Protein AF-0000000085041565 (afdb_homodimer)

Organi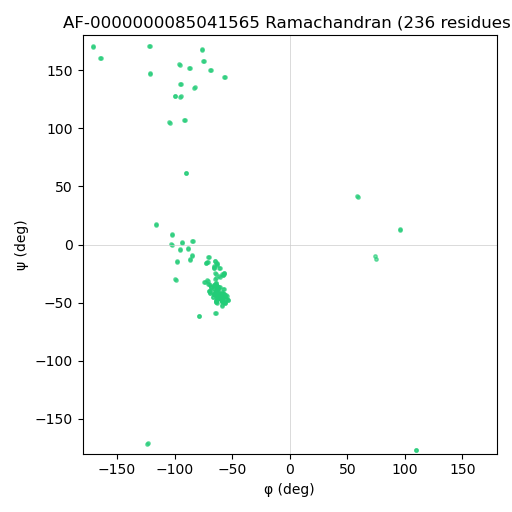sm: Cyclobacterium marinum (strain ATCC 25205 / DSM 745 / LMG 13164 / NCIMB 1802) (NCBI:txid880070)

InterPro domains:
  IPR025356 Protein of unknown function DUF4260 [PF14079] (7-118)

Secondary structure (DSSP, 8-state):
--HHHHHHHHHHHHHHHHHHHHHHHTSSS-TTHHHHHTTGGGGGGGGGGT-HHHHHHHHHHHT-HHHHHHHHHHHHHHT-HHHHHHHHHHHHHHHHHHHTT--PBPSS-TTEETTEES--/--HHHHHHHHHHHHHHHHHHHHHHHTSSS-TTHHHHHTTGGGGGGGGGGT-HHHHHHHHHHHT-HHHHHHHHHHHHHHT-HHHHHHHHHHHHHHHHHHHTT--PBPSS-TTEETTEETT-

Foldseek 3Di:
DDPVVLVVVLVVLVVQLVVLLVLVVVAPDDSVVQVVCLCVLVVQCVLCVVPLQSSLVSSCCLLPLVNLVVQLVVCVVVVPRVSVNSSSSSRNSNSVCVSVQHARDDSHDRQQHPSGGPPD/DDPVVLVVVLVVLVVQLVVLLVLVVVAPDDSVVLVVCLCVLVVQCVLCVVPLQSSLVSSCCLLPLVNLVVQLVVCVVVVPRVSVNSSSSSRNSNSVCVSVQHARDDSHDRQQHPSGGPPD

Solvent-accessible surface area (backbone atoms only — not comparable to full-atom values): 12027 Å² total; per-residue (Å²): 132,54,71,67,57,51,51,53,54,35,42,28,25,47,27,49,27,50,47,25,52,55,57,50,70,73,43,100,62,66,77,65,53,54,76,67,46,40,60,55,53,61,61,32,49,59,32,42,76,80,35,36,50,54,10,20,50,44,32,33,54,46,47,30,44,26,57,13,43,52,39,24,49,51,13,60,76,69,67,34,67,70,42,28,47,51,10,35,36,29,35,20,33,32,22,49,35,45,53,75,58,45,55,52,44,39,56,80,34,87,44,38,25,82,71,43,63,56,97,114,134,54,72,67,57,50,50,54,55,35,42,28,25,47,27,47,26,50,47,26,52,55,58,50,70,75,43,99,61,66,76,64,54,52,76,68,46,41,61,54,54,62,61,32,50,60,32,43,76,79,35,38,49,54,10,20,50,42,31,32,54,46,47,30,44,26,57,13,44,52,37,24,50,52,12,60,76,68,68,35,68,68,42,28,47,52,10,35,36,29,35,20,34,31,22,50,35,44,52,74,60,46,54,52,44,39,56,79,33,88,44,38,25,82,70,43,63,57,96,111

Sequence (240 aa):
MTKNMSALLKSEELGQFLLAIYLFTNLDYAWWVFPACILLPDLSMIGYLINPKYGAFLYNFFHHKLTAILIFMLGSITSMPVIILVGVILFGHSSMDRIFGYGLKFNDSFNHTHLGKIGKMTKNMSALLKSEELGQFLLAIYLFTNLDYAWWVFPACILLPDLSMIGYLINPKYGAFLYNFFHHKLTAILIFMLGSITSMPVIILVGVILFGHSSMDRIFGYGLKFNDSFNHTHLGKIGK

pLDDT: mean 97.54, std 4.39, range [59.28, 98.94]

Structure (mmCIF, N/CA/C/O backbone):
data_AF-0000000085041565-model_v1
#
loop_
_entity.id
_entity.type
_entity.pdbx_description
1 polymer 'DUF4260 domain-containing protein'
#
loop_
_atom_site.group_PDB
_atom_site.id
_atom_site.type_symbol
_atom_site.label_atom_id
_atom_site.label_alt_id
_atom_site.label_comp_id
_atom_site.label_asym_id
_atom_site.label_entity_id
_atom_site.label_seq_id
_atom_site.pdbx_PDB_ins_code
_atom_site.Cartn_x
_atom_site.Cartn_y
_atom_site.Cartn_z
_atom_site.occupancy
_atom_site.B_iso_or_equiv
_atom_site.auth_seq_id
_atom_site.auth_comp_id
_atom_site.auth_asym_id
_atom_site.auth_atom_id
_atom_site.pdbx_PDB_model_num
ATOM 1 N N . MET A 1 1 ? -3.043 13.875 13.711 1 84.31 1 MET A N 1
ATOM 2 C CA . MET A 1 1 ? -3.445 12.477 13.57 1 84.31 1 MET A CA 1
ATOM 3 C C . MET A 1 1 ? -3.629 11.82 14.938 1 84.31 1 MET A C 1
ATOM 5 O O . MET A 1 1 ? -2.82 12.031 15.844 1 84.31 1 MET A O 1
ATOM 9 N N . THR A 1 2 ? -4.723 11.141 15.117 1 91.88 2 THR A N 1
ATOM 10 C CA . THR A 1 2 ? -4.953 10.453 16.391 1 91.88 2 THR A CA 1
ATOM 11 C C . THR A 1 2 ? -4.102 9.195 16.484 1 91.88 2 THR A C 1
ATOM 13 O O . THR A 1 2 ? -3.635 8.672 15.461 1 91.88 2 THR A O 1
ATOM 16 N N . LYS A 1 3 ? -3.863 8.734 17.688 1 95 3 LYS A N 1
ATOM 17 C CA . LYS A 1 3 ? -3.121 7.5 17.922 1 95 3 LYS A CA 1
ATOM 18 C C . LYS A 1 3 ? -3.781 6.324 17.203 1 95 3 LYS A C 1
ATOM 20 O O . LYS A 1 3 ? -3.098 5.477 16.625 1 95 3 LYS A O 1
ATOM 25 N N . ASN A 1 4 ? -5.086 6.242 17.297 1 96 4 ASN A N 1
ATOM 26 C CA . ASN A 1 4 ? -5.84 5.16 16.672 1 96 4 ASN A CA 1
ATOM 27 C C . ASN A 1 4 ? -5.672 5.156 15.156 1 96 4 ASN A C 1
ATOM 29 O O . ASN A 1 4 ? -5.477 4.102 14.555 1 96 4 ASN A O 1
ATOM 33 N N . MET A 1 5 ? -5.793 6.301 14.594 1 97.88 5 MET A N 1
ATOM 34 C CA . MET A 1 5 ? -5.645 6.395 13.148 1 97.88 5 MET A CA 1
ATOM 35 C C . MET A 1 5 ? -4.223 6.035 12.719 1 97.88 5 MET A C 1
ATOM 37 O O . MET A 1 5 ? -4.027 5.336 11.727 1 97.88 5 MET A O 1
ATOM 41 N N . SER A 1 6 ? -3.254 6.5 13.477 1 97.25 6 SER A N 1
ATOM 42 C CA . SER A 1 6 ? -1.871 6.129 13.203 1 97.25 6 SER A CA 1
ATOM 43 C C . SER A 1 6 ? -1.688 4.613 13.25 1 97.25 6 SER A C 1
ATOM 45 O O . SER A 1 6 ? -1.007 4.039 12.398 1 97.25 6 SER A O 1
ATOM 47 N N . ALA A 1 7 ? -2.248 4.008 14.234 1 97.94 7 ALA A N 1
ATOM 48 C CA . ALA A 1 7 ? -2.17 2.555 14.367 1 97.94 7 ALA A CA 1
ATOM 49 C C . ALA A 1 7 ? -2.824 1.86 13.172 1 97.94 7 ALA A C 1
ATOM 51 O O . ALA A 1 7 ? -2.307 0.864 12.664 1 97.94 7 ALA A O 1
ATOM 52 N N . LEU A 1 8 ? -3.975 2.334 12.711 1 98.44 8 LEU A N 1
ATOM 53 C CA . LEU A 1 8 ? -4.66 1.775 11.555 1 98.44 8 LEU A CA 1
ATOM 54 C C . LEU A 1 8 ? -3.781 1.863 10.305 1 98.44 8 LEU A C 1
ATOM 56 O O . LEU A 1 8 ? -3.645 0.885 9.57 1 98.44 8 LEU A O 1
ATOM 60 N N . LEU A 1 9 ? -3.184 2.996 10.148 1 98.56 9 LEU A N 1
ATOM 61 C CA . LEU A 1 9 ? -2.361 3.199 8.969 1 98.56 9 LEU A CA 1
ATOM 62 C C . LEU A 1 9 ? -1.093 2.355 9.031 1 98.56 9 LEU A C 1
ATOM 64 O O . LEU A 1 9 ? -0.672 1.777 8.023 1 98.56 9 LEU A O 1
ATOM 68 N N . LYS A 1 10 ? -0.485 2.25 10.203 1 98.62 10 LYS A N 1
ATOM 69 C CA . LYS A 1 10 ? 0.684 1.392 10.375 1 98.62 10 LYS A CA 1
ATOM 70 C C . LYS A 1 10 ? 0.327 -0.073 10.141 1 98.62 10 LYS A C 1
ATOM 72 O O . LYS A 1 10 ? 1.136 -0.837 9.609 1 98.62 10 LYS A O 1
ATOM 77 N N . SER A 1 11 ? -0.847 -0.424 10.516 1 98.81 11 SER A N 1
ATOM 78 C CA . SER A 1 11 ? -1.252 -1.809 10.305 1 98.81 11 SER A CA 1
ATOM 79 C C . SER A 1 11 ? -1.489 -2.092 8.82 1 98.81 11 SER A C 1
ATOM 81 O O . SER A 1 11 ? -1.312 -3.223 8.359 1 98.81 11 SER A O 1
ATOM 83 N N . GLU A 1 12 ? -1.922 -1.116 8.031 1 98.94 12 GLU A N 1
ATOM 84 C CA . GLU A 1 12 ? -1.948 -1.306 6.582 1 98.94 12 GLU A CA 1
ATOM 85 C C . GLU A 1 12 ? -0.558 -1.624 6.043 1 98.94 12 GLU A C 1
ATOM 87 O O . GLU A 1 12 ? -0.405 -2.494 5.184 1 98.94 12 GLU A O 1
ATOM 92 N N . GL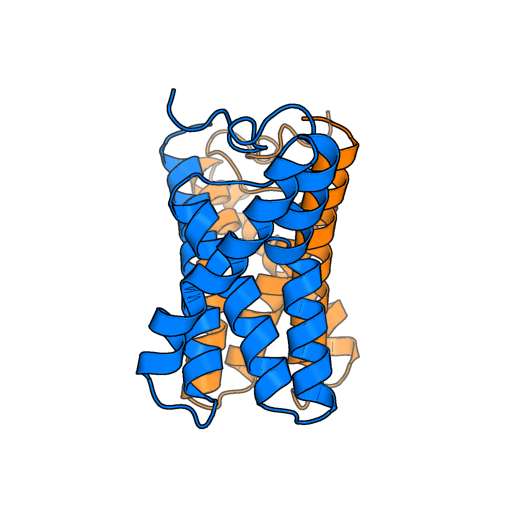U A 1 13 ? 0.45 -0.885 6.543 1 98.94 13 GLU A N 1
ATOM 93 C CA . GLU A 1 13 ? 1.829 -1.152 6.148 1 98.94 13 GLU A CA 1
ATOM 94 C C . GLU A 1 13 ? 2.273 -2.543 6.598 1 98.94 13 GLU A C 1
ATOM 96 O O . GLU A 1 13 ? 3.014 -3.223 5.883 1 98.94 13 GLU A O 1
ATOM 101 N N . LEU A 1 14 ? 1.864 -2.926 7.754 1 98.94 14 LEU A N 1
ATOM 102 C CA . LEU A 1 14 ? 2.143 -4.281 8.219 1 98.94 14 LEU A CA 1
ATOM 103 C C . LEU A 1 14 ? 1.56 -5.312 7.254 1 98.94 14 LEU A C 1
ATOM 105 O O . LEU A 1 14 ? 2.217 -6.301 6.926 1 98.94 14 LEU A O 1
ATOM 109 N N . GLY A 1 15 ? 0.311 -5.129 6.84 1 98.94 15 GLY A N 1
ATOM 110 C CA . GLY A 1 15 ? -0.281 -6.004 5.84 1 98.94 15 GLY A CA 1
ATOM 111 C C . GLY A 1 15 ? 0.535 -6.094 4.566 1 98.94 15 GLY A C 1
ATOM 112 O O . GLY A 1 15 ? 0.746 -7.188 4.031 1 98.94 15 GLY A O 1
ATOM 113 N N . GLN A 1 16 ? 0.975 -4.969 4.145 1 98.94 16 GLN A N 1
ATOM 114 C CA . GLN A 1 16 ? 1.761 -4.93 2.916 1 98.94 16 GLN A CA 1
ATOM 115 C C . GLN A 1 16 ? 3.115 -5.609 3.105 1 98.94 16 GLN A C 1
ATOM 117 O O . GLN A 1 16 ? 3.619 -6.266 2.193 1 98.94 16 GLN A O 1
ATOM 122 N N . PHE A 1 17 ? 3.701 -5.465 4.262 1 98.94 17 PHE A N 1
ATOM 123 C CA . PHE A 1 17 ? 4.926 -6.184 4.586 1 98.94 17 PHE A CA 1
ATOM 124 C C . PHE A 1 17 ? 4.68 -7.688 4.613 1 98.94 17 PHE A C 1
ATOM 126 O O . PHE A 1 17 ? 5.473 -8.461 4.07 1 98.94 17 PHE A O 1
ATOM 133 N N . LEU A 1 18 ? 3.6 -8.109 5.203 1 98.94 18 LEU A N 1
ATOM 134 C CA . LEU A 1 18 ? 3.232 -9.523 5.242 1 98.94 18 LEU A CA 1
ATOM 135 C C . LEU A 1 18 ? 3 -10.062 3.834 1 98.94 18 LEU A C 1
ATOM 137 O O . LEU A 1 18 ? 3.355 -11.203 3.535 1 98.94 18 LEU A O 1
ATOM 141 N N . LEU A 1 19 ? 2.396 -9.273 3.033 1 98.94 19 LEU A N 1
ATOM 142 C CA . LEU A 1 19 ? 2.207 -9.672 1.643 1 98.94 19 LEU A CA 1
ATOM 143 C C . LEU A 1 19 ? 3.549 -9.945 0.968 1 98.94 19 LEU A C 1
ATOM 145 O O . LEU A 1 19 ? 3.699 -10.93 0.245 1 98.94 19 LEU A O 1
ATOM 149 N N . ALA A 1 20 ? 4.504 -9.039 1.201 1 98.94 20 ALA A N 1
ATOM 150 C CA . ALA A 1 20 ? 5.836 -9.234 0.633 1 98.94 20 ALA A CA 1
ATOM 151 C C . ALA A 1 20 ? 6.445 -10.547 1.102 1 98.94 20 ALA A C 1
ATOM 153 O O . ALA A 1 20 ? 7.027 -11.289 0.304 1 98.94 20 ALA A O 1
ATOM 154 N N . ILE A 1 21 ? 6.309 -10.859 2.326 1 98.88 21 ILE A N 1
ATOM 155 C CA . ILE A 1 21 ? 6.812 -12.117 2.873 1 98.88 21 ILE A CA 1
ATOM 156 C C . ILE A 1 21 ? 6.102 -13.289 2.211 1 98.88 21 ILE A C 1
ATOM 158 O O . ILE A 1 21 ? 6.742 -14.25 1.784 1 98.88 21 ILE A O 1
ATOM 162 N N . TYR A 1 22 ? 4.816 -13.242 2.09 1 98.81 22 TYR A N 1
ATOM 163 C CA . TYR A 1 22 ? 4.02 -14.305 1.47 1 98.81 22 TYR A CA 1
ATOM 164 C C . TYR A 1 22 ? 4.453 -14.531 0.027 1 98.81 22 TYR A C 1
ATOM 166 O O . TYR A 1 22 ? 4.645 -15.672 -0.395 1 98.81 22 TYR A O 1
ATOM 174 N N . LEU A 1 23 ? 4.605 -13.445 -0.71 1 98.62 23 LEU A N 1
ATOM 175 C CA . LEU A 1 23 ? 5.039 -13.562 -2.1 1 98.62 23 LEU A CA 1
ATOM 176 C C . LEU A 1 23 ? 6.426 -14.188 -2.186 1 98.62 23 LEU A C 1
ATOM 178 O O . LEU A 1 23 ? 6.691 -15 -3.076 1 98.62 23 LEU A O 1
ATOM 182 N N . PHE A 1 24 ? 7.254 -13.82 -1.248 1 98.75 24 PHE A N 1
ATOM 183 C CA . PHE A 1 24 ? 8.594 -14.398 -1.197 1 98.75 24 PHE A CA 1
ATOM 184 C C . PHE A 1 24 ? 8.523 -15.906 -0.992 1 98.75 24 PHE A C 1
ATOM 186 O O . PHE A 1 24 ? 9.297 -16.656 -1.596 1 98.75 24 PHE A O 1
ATOM 193 N N . THR A 1 25 ? 7.641 -16.344 -0.115 1 97.75 25 THR A N 1
ATOM 194 C CA . THR A 1 25 ? 7.551 -17.766 0.195 1 97.75 25 THR A CA 1
ATOM 195 C C . THR A 1 25 ? 7.141 -18.562 -1.039 1 97.75 25 THR A C 1
ATOM 197 O O . THR A 1 25 ? 7.281 -19.781 -1.07 1 97.75 25 THR A O 1
ATOM 200 N N . ASN A 1 26 ? 6.617 -17.891 -2.008 1 95.81 26 ASN A N 1
ATOM 201 C CA . ASN A 1 26 ? 6.215 -18.562 -3.24 1 95.81 26 ASN A CA 1
ATOM 202 C C . ASN A 1 26 ? 7.363 -18.625 -4.238 1 95.81 26 ASN A C 1
ATOM 204 O O . ASN A 1 26 ? 7.211 -19.188 -5.332 1 95.81 26 ASN A O 1
ATOM 208 N N . L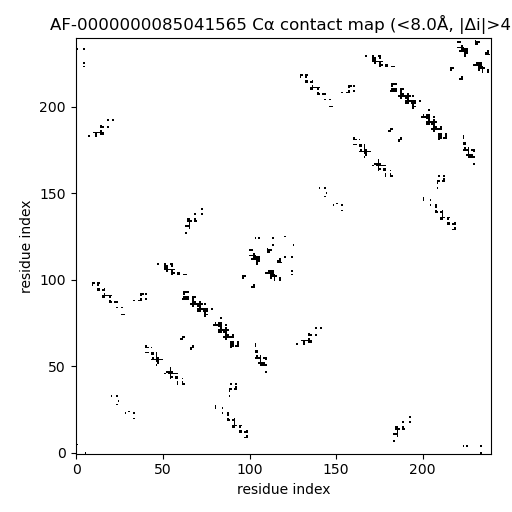EU A 1 27 ? 8.484 -18.047 -3.912 1 97.31 27 LEU A N 1
ATOM 209 C CA . LEU A 1 27 ? 9.688 -18.125 -4.727 1 97.31 27 LEU A CA 1
ATOM 210 C C . LEU A 1 27 ? 10.602 -19.234 -4.227 1 97.31 27 LEU A C 1
ATOM 212 O O . LEU A 1 27 ? 10.5 -19.672 -3.076 1 97.31 27 LEU A O 1
ATOM 216 N N . ASP A 1 28 ? 11.438 -19.75 -5.133 1 97.88 28 ASP A N 1
ATOM 217 C CA . ASP A 1 28 ? 12.352 -20.844 -4.793 1 97.88 28 ASP A CA 1
ATOM 218 C C . ASP A 1 28 ? 13.688 -20.297 -4.297 1 97.88 28 ASP A C 1
ATOM 220 O O . ASP A 1 28 ? 14.719 -20.469 -4.957 1 97.88 28 ASP A O 1
ATOM 224 N N . TYR A 1 29 ? 13.656 -19.562 -3.205 1 98.25 29 TYR A N 1
ATOM 225 C CA . TYR A 1 29 ? 14.852 -19.078 -2.52 1 98.25 29 TYR A CA 1
ATOM 226 C C . TYR A 1 29 ? 14.898 -19.578 -1.083 1 98.25 29 TYR A C 1
ATOM 228 O O . TYR A 1 29 ? 13.859 -19.875 -0.486 1 98.25 29 TYR A O 1
ATOM 236 N N . ALA A 1 30 ? 16.109 -19.781 -0.665 1 98.44 30 ALA A N 1
ATOM 237 C CA . ALA A 1 30 ? 16.281 -20.047 0.766 1 98.44 30 ALA A CA 1
ATOM 238 C C . ALA A 1 30 ? 15.695 -18.891 1.592 1 98.44 30 ALA A C 1
ATOM 240 O O . ALA A 1 30 ? 15.773 -17.734 1.195 1 98.44 30 ALA A O 1
ATOM 241 N N . TRP A 1 31 ? 15.102 -19.203 2.732 1 97.44 31 TRP A N 1
ATOM 242 C CA . TRP A 1 31 ? 14.352 -18.25 3.545 1 97.44 31 TRP A CA 1
ATOM 243 C C . TRP A 1 31 ? 15.25 -17.109 3.998 1 97.44 31 TRP A C 1
ATOM 245 O O . TRP A 1 31 ? 14.781 -15.977 4.188 1 97.44 31 TRP A O 1
ATOM 255 N N . TRP A 1 32 ? 16.531 -17.312 4.152 1 97.94 32 TRP A N 1
ATOM 256 C CA . TRP A 1 32 ? 17.453 -16.297 4.664 1 97.94 32 TRP A CA 1
ATOM 257 C C . TRP A 1 32 ? 17.688 -15.203 3.619 1 97.94 32 TRP A C 1
ATOM 259 O O . TRP A 1 32 ? 18.219 -14.141 3.936 1 97.94 32 TRP A O 1
ATOM 269 N N . VAL A 1 33 ? 17.359 -15.438 2.391 1 98.62 33 VAL A N 1
ATOM 270 C CA . VAL A 1 33 ? 17.531 -14.469 1.314 1 98.62 33 VAL A CA 1
ATOM 271 C C . VAL A 1 33 ? 16.688 -13.227 1.599 1 98.62 33 VAL A C 1
ATOM 273 O O . VAL A 1 33 ? 17.141 -12.094 1.368 1 98.62 33 VAL A O 1
ATOM 276 N N . PHE A 1 34 ? 15.531 -13.406 2.16 1 98.69 34 PHE A N 1
ATOM 277 C CA . PHE A 1 34 ? 14.648 -12.281 2.43 1 98.69 34 PHE A CA 1
ATOM 278 C C . PHE A 1 34 ? 15.273 -11.336 3.453 1 98.69 34 PHE A C 1
ATOM 280 O O . PHE A 1 34 ? 15.5 -10.164 3.164 1 98.69 34 PHE A O 1
ATOM 287 N N . PRO A 1 35 ? 15.609 -11.797 4.715 1 98.25 35 PRO A N 1
ATOM 288 C CA . PRO A 1 35 ? 16.203 -10.867 5.68 1 98.25 35 PRO A CA 1
ATOM 289 C C . PRO A 1 35 ? 17.578 -10.352 5.234 1 98.25 35 PRO A C 1
ATOM 291 O O . PRO A 1 35 ? 17.969 -9.25 5.613 1 98.25 35 PRO A O 1
ATOM 294 N N . ALA A 1 36 ? 18.266 -11.086 4.398 1 98.25 36 ALA A N 1
ATOM 295 C CA . ALA A 1 36 ? 19.562 -10.625 3.893 1 98.25 36 ALA A CA 1
ATOM 296 C C . ALA A 1 36 ? 19.391 -9.461 2.92 1 98.25 36 ALA A C 1
ATOM 298 O O . ALA A 1 36 ? 20.203 -8.539 2.895 1 98.25 36 ALA A O 1
ATOM 299 N N . CYS A 1 37 ? 18.312 -9.477 2.168 1 98.75 37 CYS A N 1
ATOM 300 C CA . CYS A 1 37 ? 18.141 -8.523 1.079 1 98.75 37 CYS A CA 1
ATOM 301 C C . CYS A 1 37 ? 17.281 -7.348 1.512 1 98.75 37 CYS A C 1
ATOM 303 O O . CYS A 1 37 ? 17.281 -6.297 0.872 1 98.75 37 CYS A O 1
ATOM 305 N N . ILE A 1 38 ? 16.562 -7.52 2.664 1 98.88 38 ILE A N 1
ATOM 306 C CA . ILE A 1 38 ? 15.492 -6.59 3.012 1 98.88 38 ILE A CA 1
ATOM 307 C C . ILE A 1 38 ? 16.078 -5.207 3.293 1 98.88 38 ILE A C 1
ATOM 309 O O . ILE A 1 38 ? 15.391 -4.195 3.154 1 98.88 38 ILE A O 1
ATOM 313 N N . LEU A 1 39 ? 17.406 -5.109 3.605 1 98.44 39 LEU A N 1
ATOM 314 C CA . LEU A 1 39 ? 17.984 -3.818 3.947 1 98.44 39 LEU A CA 1
ATOM 315 C C . LEU A 1 39 ? 18.781 -3.252 2.773 1 98.44 39 LEU A C 1
ATOM 317 O O . LEU A 1 39 ? 19.25 -2.115 2.828 1 98.44 39 LEU A O 1
ATOM 321 N N . LEU A 1 40 ? 18.828 -3.986 1.633 1 98.69 40 LEU A N 1
ATOM 322 C CA . LEU A 1 40 ? 19.641 -3.594 0.484 1 98.69 40 LEU A CA 1
ATOM 323 C C . LEU A 1 40 ? 19.15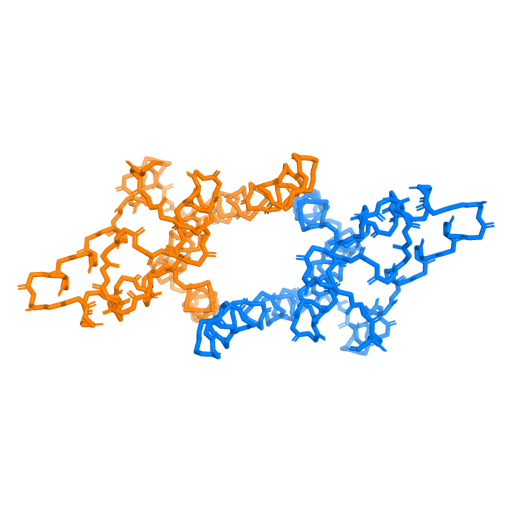6 -2.27 -0.096 1 98.69 40 LEU A C 1
ATOM 325 O O . LEU A 1 40 ? 19.953 -1.446 -0.537 1 98.69 40 LEU A O 1
ATOM 329 N N . PRO A 1 41 ? 17.875 -1.953 -0.119 1 98.81 41 PRO A N 1
ATOM 330 C CA . PRO A 1 41 ? 17.406 -0.68 -0.675 1 98.81 41 PRO A CA 1
ATOM 331 C C . PRO A 1 41 ? 18.016 0.529 0.029 1 98.81 41 PRO A C 1
ATOM 333 O O . PRO A 1 41 ? 18.156 1.595 -0.576 1 98.81 41 PRO A O 1
ATOM 336 N N . ASP A 1 42 ? 18.406 0.353 1.232 1 98.69 42 ASP A N 1
ATOM 337 C CA . ASP A 1 42 ? 18.969 1.454 2.012 1 98.69 42 ASP A CA 1
ATOM 338 C C . ASP A 1 42 ? 20.297 1.917 1.429 1 98.69 42 ASP A C 1
ATOM 340 O O . ASP A 1 42 ? 20.766 3.021 1.726 1 98.69 42 ASP A O 1
ATOM 344 N N . LEU A 1 43 ? 20.938 1.089 0.626 1 98.5 43 LEU A N 1
ATOM 345 C CA . LEU A 1 43 ? 22.172 1.49 -0.025 1 98.5 43 LEU A CA 1
ATOM 346 C C . LEU A 1 43 ? 21.953 2.705 -0.919 1 98.5 43 LEU A C 1
ATOM 348 O O . LEU A 1 43 ? 22.906 3.428 -1.241 1 98.5 43 LEU A O 1
ATOM 352 N N . SER A 1 44 ? 20.797 2.955 -1.295 1 98.62 44 SER A N 1
ATOM 353 C CA . SER A 1 44 ? 20.469 4.082 -2.16 1 98.62 44 SER A CA 1
ATOM 354 C C . SER A 1 44 ? 20.781 5.41 -1.48 1 98.62 44 SER A C 1
ATOM 356 O O . SER A 1 44 ? 20.859 6.449 -2.143 1 98.62 44 SER A O 1
ATOM 358 N N . MET A 1 45 ? 20.969 5.344 -0.159 1 97.88 45 MET A N 1
ATOM 359 C CA . MET A 1 45 ? 21.266 6.566 0.576 1 97.88 45 MET A CA 1
ATOM 360 C C . MET A 1 45 ? 22.609 7.141 0.148 1 97.88 45 MET A C 1
ATOM 362 O O . MET A 1 45 ? 22.938 8.281 0.476 1 97.88 45 MET A O 1
ATOM 366 N N . ILE A 1 46 ? 23.391 6.379 -0.546 1 98.06 46 ILE A N 1
ATOM 367 C CA . ILE A 1 46 ? 24.703 6.824 -1.014 1 98.06 46 ILE A CA 1
ATOM 368 C C . ILE A 1 46 ? 24.547 8.086 -1.857 1 98.06 46 ILE A C 1
ATOM 370 O O . ILE A 1 46 ? 25.484 8.875 -1.983 1 98.06 46 ILE A O 1
ATOM 374 N N . GLY A 1 47 ? 23.391 8.266 -2.432 1 98.06 47 GLY A N 1
ATOM 375 C CA . GLY A 1 47 ? 23.125 9.461 -3.217 1 98.06 47 GLY A CA 1
ATOM 376 C C . GLY A 1 47 ? 23.312 10.75 -2.432 1 98.06 47 GLY A C 1
ATOM 377 O O . GLY A 1 47 ? 23.594 11.797 -3.01 1 98.06 47 GLY A O 1
ATOM 378 N N . TYR A 1 48 ? 23.156 10.594 -1.146 1 97.94 48 TYR A N 1
ATOM 379 C CA . TYR A 1 48 ? 23.281 11.781 -0.31 1 97.94 48 TYR A CA 1
ATOM 380 C C . TYR A 1 48 ? 24.719 12.242 -0.229 1 97.94 48 TYR A C 1
ATOM 382 O O . TYR A 1 48 ? 25 13.359 0.218 1 97.94 48 TYR A O 1
ATOM 390 N N . LEU A 1 49 ? 25.703 11.445 -0.611 1 98 49 LEU A N 1
ATOM 391 C CA . LEU A 1 49 ? 27.094 11.859 -0.688 1 98 49 LEU A CA 1
ATOM 392 C C . LEU A 1 49 ? 27.297 12.945 -1.742 1 98 49 LEU A C 1
ATOM 394 O O . LEU A 1 49 ? 28.25 13.719 -1.676 1 98 49 LEU A O 1
ATOM 398 N N . ILE A 1 50 ? 26.5 12.984 -2.785 1 98.19 50 ILE A N 1
ATOM 399 C CA . ILE A 1 50 ? 26.562 14.016 -3.816 1 98.19 50 ILE A CA 1
ATOM 400 C C . ILE A 1 50 ? 25.891 15.289 -3.322 1 98.19 50 ILE A C 1
ATOM 402 O O . ILE A 1 50 ? 26.531 16.328 -3.186 1 98.19 50 ILE A O 1
ATOM 406 N N . ASN A 1 51 ? 24.578 15.219 -3.021 1 98.12 51 ASN A N 1
ATOM 407 C CA . ASN A 1 51 ? 23.797 16.281 -2.381 1 98.12 51 ASN A CA 1
ATOM 408 C C . ASN A 1 51 ? 22.406 15.797 -1.991 1 98.12 51 ASN A C 1
ATOM 410 O O . ASN A 1 51 ? 22 14.695 -2.363 1 98.12 51 ASN A O 1
ATOM 414 N N . PRO A 1 52 ? 21.656 16.578 -1.239 1 98.25 52 PRO A N 1
ATOM 415 C CA . PRO A 1 52 ? 20.359 16.141 -0.728 1 98.25 52 PRO A CA 1
ATOM 416 C C . PRO A 1 52 ? 19.344 15.883 -1.84 1 98.25 52 PRO A C 1
ATOM 418 O O . PRO A 1 52 ? 18.516 14.969 -1.729 1 98.25 52 PRO A O 1
ATOM 421 N N . LYS A 1 53 ? 19.344 16.656 -2.879 1 98.19 53 LYS A N 1
ATOM 422 C CA . LYS A 1 53 ? 18.391 16.484 -3.971 1 98.19 53 LYS A CA 1
ATOM 423 C C . LYS A 1 53 ? 18.594 15.133 -4.656 1 98.19 53 LYS A C 1
ATOM 425 O O . LYS A 1 53 ? 17.625 14.383 -4.852 1 98.19 53 LYS A O 1
ATOM 430 N N . TYR A 1 54 ? 19.812 14.828 -5.031 1 98.25 54 TYR A N 1
ATOM 431 C CA . TYR A 1 54 ? 20.141 13.555 -5.652 1 98.25 54 TYR A CA 1
ATOM 432 C C . TYR A 1 54 ? 19.906 12.398 -4.68 1 98.25 54 TYR A C 1
ATOM 434 O O . TYR A 1 54 ? 19.422 11.344 -5.074 1 98.25 54 TYR A O 1
ATOM 442 N N . GLY A 1 55 ? 20.312 12.555 -3.422 1 98.56 55 GLY A N 1
ATOM 443 C CA . GLY A 1 55 ? 20.047 11.562 -2.393 1 98.56 55 GLY A CA 1
ATOM 444 C C . GLY A 1 55 ? 18.578 11.203 -2.256 1 98.56 55 GLY A C 1
ATOM 445 O O . GLY A 1 55 ? 18.219 10.023 -2.242 1 98.56 55 GLY A O 1
ATOM 446 N N . ALA A 1 56 ? 17.766 12.258 -2.219 1 98.62 56 ALA A N 1
ATOM 447 C CA . ALA A 1 56 ? 16.328 12.055 -2.09 1 98.62 56 ALA A CA 1
ATOM 448 C C . ALA A 1 56 ? 15.766 11.328 -3.307 1 98.62 56 ALA A C 1
ATOM 450 O O . ALA A 1 56 ? 14.938 10.422 -3.17 1 98.62 56 ALA A O 1
ATOM 451 N N . PHE A 1 57 ? 16.234 11.766 -4.449 1 98.44 57 PHE A N 1
ATOM 452 C CA . PHE A 1 57 ? 15.766 11.125 -5.672 1 98.44 57 PHE A CA 1
ATOM 453 C C . PHE A 1 57 ? 16.094 9.633 -5.664 1 98.44 57 PHE A C 1
ATOM 455 O O . PHE A 1 57 ? 15.203 8.805 -5.867 1 98.44 57 PHE A O 1
ATOM 462 N N . LEU A 1 58 ? 17.312 9.289 -5.43 1 98.69 58 LEU A N 1
ATOM 463 C CA . LEU A 1 58 ? 17.75 7.898 -5.441 1 98.69 58 LEU A CA 1
ATOM 464 C C . LEU A 1 58 ? 17.078 7.105 -4.332 1 98.69 58 LEU A C 1
ATOM 466 O O . LEU A 1 58 ? 16.578 5.996 -4.566 1 98.69 58 LEU A O 1
ATOM 470 N N . TYR A 1 59 ? 17.078 7.652 -3.123 1 98.81 59 TYR A N 1
ATOM 471 C CA . TYR A 1 59 ? 16.438 6.992 -1.988 1 98.81 59 TYR A CA 1
ATOM 472 C C . TYR A 1 59 ? 14.961 6.715 -2.275 1 98.81 59 TYR A C 1
ATOM 474 O O . TYR A 1 59 ? 14.5 5.582 -2.131 1 98.81 59 TYR A O 1
ATOM 482 N N . ASN A 1 60 ? 14.266 7.762 -2.74 1 98.88 60 ASN A N 1
ATOM 483 C CA . ASN A 1 60 ? 12.828 7.629 -2.988 1 98.88 60 ASN A CA 1
ATOM 484 C C . ASN A 1 60 ? 12.547 6.637 -4.109 1 98.88 60 ASN A C 1
ATOM 486 O O . ASN A 1 60 ? 11.547 5.91 -4.062 1 98.88 60 ASN A O 1
ATOM 490 N N . PHE A 1 61 ? 13.383 6.559 -5.105 1 98.81 61 PHE A N 1
ATOM 491 C CA . PHE A 1 61 ? 13.203 5.602 -6.191 1 98.81 61 PHE A CA 1
ATOM 492 C C . PHE A 1 61 ? 13.188 4.176 -5.652 1 98.81 61 PHE A C 1
ATOM 494 O O . PHE A 1 61 ? 12.289 3.393 -5.984 1 98.81 61 PHE A O 1
ATOM 501 N N . PHE A 1 62 ? 14.055 3.795 -4.762 1 98.88 62 PHE A N 1
ATOM 502 C CA . PHE A 1 62 ? 14.219 2.434 -4.27 1 98.88 62 PHE A CA 1
ATOM 503 C C . PHE A 1 62 ? 13.242 2.15 -3.133 1 98.88 62 PHE A C 1
ATOM 505 O O . PHE A 1 62 ? 13.125 1.011 -2.678 1 98.88 62 PHE A O 1
ATOM 512 N N . HIS A 1 63 ? 12.562 3.207 -2.641 1 98.94 63 HIS A N 1
ATOM 513 C CA . HIS A 1 63 ? 11.594 3.053 -1.562 1 98.94 63 HIS A CA 1
ATOM 514 C C . HIS A 1 63 ? 10.188 3.412 -2.031 1 98.94 63 HIS A C 1
ATOM 516 O O . HIS A 1 63 ? 9.305 3.676 -1.212 1 98.94 63 HIS A O 1
ATOM 522 N N . HIS A 1 64 ? 9.984 3.447 -3.309 1 98.94 64 HIS A N 1
ATOM 523 C CA . HIS A 1 64 ? 8.703 3.816 -3.904 1 98.94 64 HIS A CA 1
ATOM 524 C C . HIS A 1 64 ? 7.914 2.58 -4.328 1 98.94 64 HIS A C 1
ATOM 526 O O . HIS A 1 64 ? 8.406 1.767 -5.113 1 98.94 64 HIS A O 1
ATOM 532 N N . LYS A 1 65 ? 6.695 2.514 -3.895 1 98.94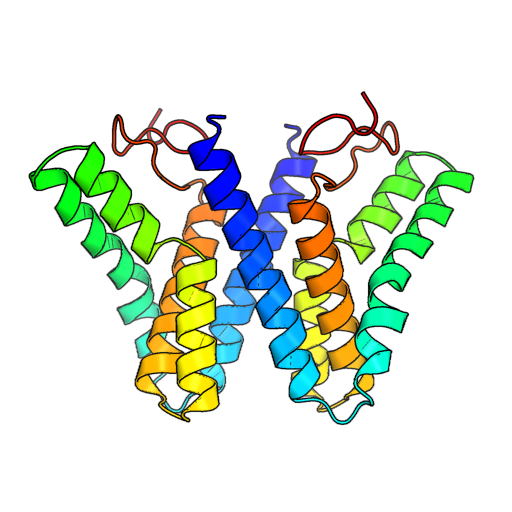 65 LYS A N 1
ATOM 533 C CA . LYS A 1 65 ? 5.938 1.274 -4.039 1 98.94 65 LYS A CA 1
ATOM 534 C C . LYS A 1 65 ? 5.496 1.068 -5.484 1 98.94 65 LYS A C 1
ATOM 536 O O . LYS A 1 65 ? 5.375 -0.068 -5.949 1 98.94 65 LYS A O 1
ATOM 541 N N . LEU A 1 66 ? 5.219 2.115 -6.223 1 98.94 66 LEU A N 1
ATOM 542 C CA . LEU A 1 66 ? 4.93 1.922 -7.637 1 98.94 66 LEU A CA 1
ATOM 543 C C . LEU A 1 66 ? 6.105 1.262 -8.352 1 98.94 66 LEU A C 1
ATOM 545 O O . LEU A 1 66 ? 5.914 0.331 -9.141 1 98.94 66 LEU A O 1
ATOM 549 N N . THR A 1 67 ? 7.355 1.794 -8.125 1 98.94 67 THR A N 1
ATOM 550 C CA . THR A 1 67 ? 8.555 1.189 -8.703 1 98.94 67 THR A CA 1
ATOM 551 C C . THR A 1 67 ? 8.633 -0.294 -8.352 1 98.94 67 THR A C 1
ATOM 553 O O . THR A 1 67 ? 8.828 -1.136 -9.234 1 98.94 67 THR A O 1
ATOM 556 N N . ALA A 1 68 ? 8.43 -0.629 -7.105 1 98.94 68 ALA A N 1
ATOM 557 C CA . ALA A 1 68 ? 8.492 -2.004 -6.617 1 98.94 68 ALA A CA 1
ATOM 558 C C . ALA A 1 68 ? 7.469 -2.887 -7.324 1 98.94 68 ALA A C 1
ATOM 560 O O . ALA A 1 68 ? 7.801 -3.98 -7.789 1 98.94 68 ALA A O 1
ATOM 561 N N . ILE A 1 69 ? 6.262 -2.391 -7.418 1 98.94 69 ILE A N 1
ATOM 562 C CA . ILE A 1 69 ? 5.148 -3.166 -7.953 1 98.94 69 ILE A CA 1
ATOM 563 C C . ILE A 1 69 ? 5.344 -3.381 -9.453 1 98.94 69 ILE A C 1
ATOM 565 O O . ILE A 1 69 ? 5.094 -4.473 -9.969 1 98.94 69 ILE A O 1
ATOM 569 N N . LEU A 1 70 ? 5.812 -2.385 -10.141 1 98.94 70 LEU A N 1
ATOM 570 C CA . LEU A 1 70 ? 6.07 -2.539 -11.57 1 98.94 70 LEU A CA 1
ATOM 571 C C . LEU A 1 70 ? 7.16 -3.58 -11.812 1 98.94 70 LEU A C 1
ATOM 573 O O . LEU A 1 70 ? 7.062 -4.379 -12.75 1 98.94 70 LEU A O 1
ATOM 577 N N . ILE A 1 71 ? 8.219 -3.586 -11.016 1 98.94 71 ILE A N 1
ATOM 578 C CA . ILE A 1 71 ? 9.297 -4.562 -11.133 1 98.94 71 ILE A CA 1
ATOM 579 C C . ILE A 1 71 ? 8.758 -5.961 -10.828 1 98.94 71 ILE A C 1
ATOM 581 O O . ILE A 1 71 ? 9.055 -6.918 -11.547 1 98.94 71 ILE A O 1
ATOM 585 N N . PHE A 1 72 ? 7.918 -6.098 -9.805 1 98.94 72 PHE A N 1
ATOM 586 C CA . PHE A 1 72 ? 7.285 -7.367 -9.469 1 98.94 72 PHE A CA 1
ATOM 587 C C . PHE A 1 72 ? 6.453 -7.883 -10.641 1 98.94 72 PHE A C 1
ATOM 589 O O . PHE A 1 72 ? 6.57 -9.047 -11.023 1 98.94 72 PHE A O 1
ATOM 596 N N . MET A 1 73 ? 5.613 -7.012 -11.188 1 98.88 73 MET A N 1
ATOM 597 C CA . MET A 1 73 ? 4.746 -7.414 -12.297 1 98.88 73 MET A CA 1
ATOM 598 C C . MET A 1 73 ? 5.57 -7.812 -13.516 1 98.88 73 MET A C 1
ATOM 600 O O . MET A 1 73 ? 5.254 -8.797 -14.188 1 98.88 73 MET A O 1
ATOM 604 N N . LEU A 1 74 ? 6.605 -7.008 -13.797 1 98.81 74 LEU A N 1
ATOM 605 C CA . LEU A 1 74 ? 7.5 -7.359 -14.898 1 98.81 74 LEU A CA 1
ATOM 606 C C . LEU A 1 74 ? 8.086 -8.75 -14.703 1 98.81 74 LEU A C 1
ATOM 608 O O . LEU A 1 74 ? 8.062 -9.57 -15.625 1 98.81 74 LEU A O 1
ATOM 612 N N . GLY A 1 75 ? 8.633 -9.016 -13.531 1 98.75 75 GLY A N 1
ATOM 613 C CA . GLY A 1 75 ? 9.164 -10.336 -13.234 1 98.75 75 GLY A CA 1
ATOM 614 C C . GLY A 1 75 ? 8.133 -11.438 -13.344 1 98.75 75 GLY A C 1
ATOM 615 O O . GLY A 1 75 ? 8.43 -12.523 -13.844 1 98.75 75 GLY A O 1
ATOM 616 N N . SER A 1 76 ? 6.914 -11.164 -12.867 1 98.38 76 SER A N 1
ATOM 617 C CA . SER A 1 76 ? 5.836 -12.148 -12.906 1 98.38 76 SER A CA 1
ATOM 618 C C . SER A 1 76 ? 5.43 -12.469 -14.344 1 98.38 76 SER A C 1
ATOM 620 O O . SER A 1 76 ? 5.23 -13.633 -14.695 1 98.38 76 SER A O 1
ATOM 622 N N . ILE A 1 77 ? 5.336 -11.43 -15.164 1 98.19 77 ILE A N 1
ATOM 623 C CA . ILE A 1 77 ? 4.914 -11.586 -16.547 1 98.19 77 ILE A CA 1
ATOM 624 C C . ILE A 1 77 ? 5.992 -12.328 -17.344 1 98.19 77 ILE A C 1
ATOM 626 O O . ILE A 1 77 ? 5.68 -13.172 -18.188 1 98.19 77 ILE A O 1
ATOM 630 N N . THR A 1 78 ? 7.254 -12.094 -17.031 1 98.38 78 THR A N 1
ATOM 631 C CA . THR A 1 78 ? 8.359 -12.695 -17.766 1 98.38 78 THR A CA 1
ATOM 632 C C . THR A 1 78 ? 8.844 -13.969 -17.078 1 98.38 78 THR A C 1
ATOM 634 O O . THR A 1 78 ? 9.766 -14.625 -17.562 1 98.38 78 THR A O 1
ATOM 637 N N . SER A 1 79 ? 8.281 -14.258 -15.922 1 97.94 79 SER A N 1
ATOM 638 C CA . SER A 1 79 ? 8.625 -15.445 -15.148 1 97.94 79 SER A CA 1
ATOM 639 C C . SER A 1 79 ? 10.102 -15.453 -14.781 1 97.94 79 SER A C 1
ATOM 641 O O . SER A 1 79 ? 10.789 -16.469 -14.953 1 97.94 79 SER A O 1
ATOM 643 N N . MET A 1 80 ? 10.641 -14.336 -14.406 1 98.5 80 MET A N 1
ATOM 644 C CA . MET A 1 80 ? 12.016 -14.188 -13.945 1 98.5 80 MET A CA 1
ATOM 645 C C . MET A 1 80 ? 12.078 -14.039 -12.43 1 98.5 80 MET A C 1
ATOM 647 O O . MET A 1 80 ? 11.828 -12.953 -11.906 1 98.5 80 MET A O 1
ATOM 651 N N . PRO A 1 81 ? 12.484 -15.078 -11.719 1 98.31 81 PRO A N 1
ATOM 652 C CA . PRO A 1 81 ? 12.406 -15.078 -10.25 1 98.31 81 PRO A CA 1
ATOM 653 C C . PRO A 1 81 ? 13.25 -13.969 -9.625 1 98.31 81 PRO A C 1
ATOM 655 O O . PRO A 1 81 ? 12.867 -13.406 -8.594 1 98.31 81 PRO A O 1
ATOM 658 N N . VAL A 1 82 ? 14.398 -13.68 -10.219 1 98.56 82 VAL A N 1
ATOM 659 C CA . VAL A 1 82 ? 15.266 -12.664 -9.625 1 98.56 82 VAL A CA 1
ATOM 660 C C . VAL A 1 82 ? 14.578 -11.297 -9.695 1 98.56 82 VAL A C 1
ATOM 662 O O . VAL A 1 82 ? 14.688 -10.5 -8.758 1 98.56 82 VAL A O 1
ATOM 665 N N . ILE A 1 83 ? 13.867 -10.992 -10.773 1 98.88 83 ILE A N 1
ATOM 666 C CA . ILE A 1 83 ? 13.164 -9.719 -10.922 1 98.88 83 ILE A CA 1
ATOM 667 C C . ILE A 1 83 ? 11.984 -9.664 -9.953 1 98.88 83 ILE A C 1
ATOM 669 O O . ILE A 1 83 ? 11.711 -8.625 -9.359 1 98.88 83 ILE A O 1
ATOM 673 N N . ILE A 1 84 ? 11.227 -10.797 -9.797 1 98.88 84 ILE A N 1
ATOM 674 C CA . ILE A 1 84 ? 10.156 -10.883 -8.812 1 98.88 84 ILE A CA 1
ATOM 675 C C . ILE A 1 84 ? 10.719 -10.602 -7.418 1 98.88 84 ILE A C 1
ATOM 677 O O . ILE A 1 84 ? 10.141 -9.812 -6.66 1 98.88 84 ILE A O 1
ATOM 681 N N . LEU A 1 85 ? 11.891 -11.18 -7.137 1 98.94 85 LEU A N 1
ATOM 682 C CA . LEU A 1 85 ? 12.531 -10.992 -5.84 1 98.94 85 LEU A CA 1
ATOM 683 C C . LEU A 1 85 ? 12.82 -9.516 -5.594 1 98.94 85 LEU A C 1
ATOM 685 O O . LEU A 1 85 ? 12.547 -8.992 -4.508 1 98.94 85 LEU A O 1
ATOM 689 N N . VAL A 1 86 ? 13.375 -8.852 -6.578 1 98.94 86 VAL A N 1
ATOM 690 C CA . VAL A 1 86 ? 13.719 -7.438 -6.449 1 98.94 86 VAL A CA 1
ATOM 691 C C . VAL A 1 86 ? 12.461 -6.629 -6.137 1 98.94 86 VAL A C 1
ATOM 693 O O . VAL A 1 86 ? 12.445 -5.82 -5.207 1 98.94 86 VAL A O 1
ATOM 696 N N . GLY A 1 87 ? 11.375 -6.836 -6.875 1 98.94 87 GLY A N 1
ATOM 697 C CA . GLY A 1 87 ? 10.117 -6.137 -6.617 1 98.94 87 GLY A CA 1
ATOM 698 C C . GLY A 1 87 ? 9.57 -6.391 -5.227 1 98.94 87 GLY A C 1
ATOM 699 O O . GLY A 1 87 ? 9.141 -5.461 -4.547 1 98.94 87 GLY A O 1
ATOM 700 N N . VAL A 1 88 ? 9.648 -7.641 -4.816 1 98.94 88 VAL A N 1
ATOM 701 C CA . VAL A 1 88 ? 9.141 -8.062 -3.516 1 98.94 88 VAL A CA 1
ATOM 702 C C . VAL A 1 88 ? 9.961 -7.406 -2.404 1 98.94 88 VAL A C 1
ATOM 704 O O . VAL A 1 88 ? 9.398 -6.906 -1.425 1 98.94 88 VAL A O 1
ATOM 707 N N . ILE A 1 89 ? 11.266 -7.359 -2.535 1 98.94 89 ILE A N 1
ATOM 708 C CA . ILE A 1 89 ? 12.156 -6.781 -1.534 1 98.94 89 ILE A CA 1
ATOM 709 C C . ILE A 1 89 ? 11.922 -5.273 -1.446 1 98.94 89 ILE A C 1
ATOM 711 O O . ILE A 1 89 ? 11.812 -4.719 -0.351 1 98.94 89 ILE A O 1
ATOM 715 N N . LEU A 1 90 ? 11.828 -4.613 -2.592 1 98.94 90 LEU A N 1
ATOM 716 C CA . LEU A 1 90 ? 11.594 -3.172 -2.596 1 98.94 90 LEU A CA 1
ATOM 717 C C . LEU A 1 90 ? 10.266 -2.838 -1.925 1 98.94 90 LEU A C 1
ATOM 719 O O . LEU A 1 90 ? 10.195 -1.915 -1.109 1 98.94 90 LEU A O 1
ATOM 723 N N . PHE A 1 91 ? 9.219 -3.57 -2.24 1 98.94 91 PHE A N 1
ATOM 724 C CA . PHE A 1 91 ? 7.883 -3.357 -1.696 1 98.94 91 PHE A CA 1
ATOM 725 C C . PHE A 1 91 ? 7.867 -3.598 -0.191 1 98.94 91 PHE A C 1
ATOM 727 O O . PHE A 1 91 ? 7.402 -2.748 0.573 1 98.94 91 PHE A O 1
ATOM 734 N N . GLY A 1 92 ? 8.43 -4.734 0.232 1 98.94 92 GLY A N 1
ATOM 735 C CA . GLY A 1 92 ? 8.492 -5.062 1.646 1 98.94 92 GLY A CA 1
ATOM 736 C C . GLY A 1 92 ? 9.312 -4.074 2.451 1 98.94 92 GLY A C 1
ATOM 737 O O . GLY A 1 92 ? 8.906 -3.654 3.535 1 98.94 92 GLY A O 1
ATOM 738 N N . HIS A 1 93 ? 10.453 -3.746 1.937 1 98.94 93 HIS A N 1
ATOM 739 C CA . HIS A 1 93 ? 11.328 -2.803 2.629 1 98.94 93 HIS A CA 1
ATOM 740 C C . HIS A 1 93 ? 10.633 -1.459 2.832 1 98.94 93 HIS A C 1
ATOM 742 O O . HIS A 1 93 ? 10.688 -0.885 3.92 1 98.94 93 HIS A O 1
ATOM 748 N N . SER A 1 94 ? 10 -0.979 1.785 1 98.88 94 SER A N 1
ATOM 749 C CA . SER A 1 94 ? 9.297 0.296 1.857 1 98.88 94 SER A CA 1
ATOM 750 C C . SER A 1 94 ? 8.188 0.259 2.906 1 98.88 94 SER A C 1
ATOM 752 O O . SER A 1 94 ? 8.039 1.197 3.691 1 98.88 94 SER A O 1
ATOM 754 N N . SER A 1 95 ? 7.434 -0.812 2.916 1 98.94 95 SER A N 1
ATOM 755 C CA . SER A 1 95 ? 6.371 -0.967 3.906 1 98.94 95 SER A CA 1
ATOM 756 C C . SER A 1 95 ? 6.941 -1.033 5.32 1 98.94 95 SER A C 1
ATOM 758 O O . SER A 1 95 ? 6.402 -0.415 6.242 1 98.94 95 SER A O 1
ATOM 760 N N . MET A 1 96 ? 8.008 -1.806 5.488 1 98.88 96 MET A N 1
ATOM 761 C CA . MET A 1 96 ? 8.664 -1.92 6.785 1 98.88 96 MET A CA 1
ATOM 762 C C . MET A 1 96 ? 9.117 -0.554 7.289 1 98.88 96 MET A C 1
ATOM 764 O O . MET A 1 96 ? 8.891 -0.208 8.453 1 98.88 96 MET A O 1
ATOM 768 N N . ASP A 1 97 ? 9.719 0.2 6.43 1 98.69 97 ASP A N 1
ATOM 769 C CA . ASP A 1 97 ? 10.148 1.547 6.789 1 98.69 97 ASP A CA 1
ATOM 770 C C . ASP A 1 97 ? 8.984 2.383 7.301 1 98.69 97 ASP A C 1
ATOM 772 O O . ASP A 1 97 ? 9.102 3.062 8.32 1 98.69 97 ASP A O 1
ATOM 776 N N . ARG A 1 98 ? 7.852 2.309 6.613 1 98.56 98 ARG A N 1
ATOM 777 C CA . ARG A 1 98 ? 6.699 3.111 7.008 1 98.56 98 ARG A CA 1
ATOM 778 C C . ARG A 1 98 ? 6.168 2.674 8.367 1 98.56 98 ARG A C 1
ATOM 780 O O . ARG A 1 98 ? 5.676 3.5 9.141 1 98.56 98 ARG A O 1
ATOM 787 N N . ILE A 1 99 ? 6.23 1.392 8.664 1 98.56 99 ILE A N 1
ATOM 788 C CA . ILE A 1 99 ? 5.832 0.893 9.969 1 98.56 99 ILE A CA 1
ATOM 789 C C . ILE A 1 99 ? 6.656 1.579 11.055 1 98.56 99 ILE A C 1
ATOM 791 O O . ILE A 1 99 ? 6.117 1.972 12.094 1 98.56 99 ILE A O 1
ATOM 795 N N . PHE A 1 100 ? 7.883 1.793 10.789 1 97.75 100 PHE A N 1
ATOM 796 C CA . PHE A 1 100 ? 8.797 2.328 11.797 1 97.75 100 PHE A CA 1
ATOM 797 C C . PHE A 1 100 ? 8.883 3.848 11.695 1 97.75 100 PHE A C 1
ATOM 799 O O . PHE A 1 100 ? 9.68 4.477 12.391 1 97.75 100 PHE A O 1
ATOM 806 N N . GLY A 1 101 ? 8.172 4.484 10.828 1 96.5 101 GLY A N 1
ATOM 807 C CA . GLY A 1 101 ? 8.055 5.934 10.789 1 96.5 101 GLY A CA 1
ATOM 808 C C . GLY A 1 101 ? 9.016 6.586 9.82 1 96.5 101 GLY A C 1
ATOM 809 O O . GLY A 1 101 ? 9.25 7.797 9.891 1 96.5 101 GLY A O 1
ATOM 810 N N . TYR A 1 102 ? 9.625 5.734 8.961 1 97.25 102 TYR A N 1
ATOM 811 C CA . TYR A 1 102 ? 10.484 6.266 7.906 1 97.25 102 TYR A CA 1
ATOM 812 C C . TYR A 1 102 ? 9.711 6.434 6.605 1 97.25 102 TYR A C 1
ATOM 814 O O . TYR A 1 102 ? 9.031 5.508 6.152 1 97.25 102 TYR A O 1
ATOM 822 N N . GLY A 1 103 ? 9.789 7.621 6.043 1 97.75 103 GLY A N 1
ATOM 823 C CA . GLY A 1 103 ? 9.023 7.898 4.836 1 97.75 103 GLY A CA 1
ATOM 824 C C . GLY A 1 103 ? 9.883 8.375 3.682 1 97.75 103 GLY A C 1
ATOM 825 O O . GLY A 1 103 ? 11.109 8.312 3.752 1 97.75 103 GLY A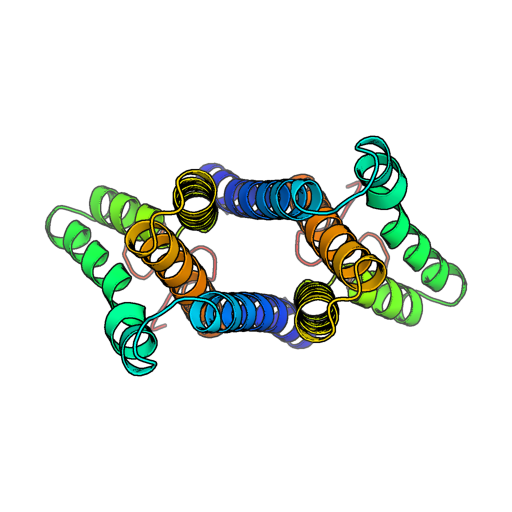 O 1
ATOM 826 N N . LEU A 1 104 ? 9.234 8.789 2.639 1 98.69 104 LEU A N 1
ATOM 827 C CA . LEU A 1 104 ? 9.914 9.359 1.482 1 98.69 104 LEU A CA 1
ATOM 828 C C . LEU A 1 104 ? 10.531 10.711 1.827 1 98.69 104 LEU A C 1
ATOM 830 O O . LEU A 1 104 ? 9.992 11.461 2.641 1 98.69 104 LEU A O 1
ATOM 834 N N . LYS A 1 105 ? 11.578 10.969 1.139 1 98.56 105 LYS A N 1
ATOM 835 C CA . LYS A 1 105 ? 12.422 12.094 1.517 1 98.56 105 LYS A CA 1
ATOM 836 C C . LYS A 1 105 ? 12.062 13.344 0.718 1 98.56 105 LYS A C 1
ATOM 838 O O . LYS A 1 105 ? 11.82 13.266 -0.488 1 98.56 105 LYS A O 1
ATOM 843 N N . PHE A 1 106 ? 12.047 14.461 1.463 1 98.38 106 PHE A N 1
ATOM 844 C CA . PHE A 1 106 ? 12.094 15.75 0.776 1 98.38 106 PHE A CA 1
ATOM 845 C C . PHE A 1 106 ? 13.5 16.047 0.275 1 98.38 106 PHE A C 1
ATOM 847 O O . PHE A 1 106 ? 14.453 15.352 0.64 1 98.38 106 PHE A O 1
ATOM 854 N N . ASN A 1 107 ? 13.578 17.031 -0.542 1 97.38 107 ASN A N 1
ATOM 855 C CA . ASN A 1 107 ? 14.828 17.25 -1.268 1 97.38 107 ASN A CA 1
ATOM 856 C C . ASN A 1 107 ? 15.82 18.062 -0.445 1 97.38 107 ASN A C 1
ATOM 858 O O . ASN A 1 107 ? 16.891 18.422 -0.934 1 97.38 107 ASN A O 1
ATOM 862 N N . ASP A 1 108 ? 15.469 18.391 0.774 1 97.31 108 ASP A N 1
ATOM 863 C CA . ASP A 1 108 ? 16.297 19.312 1.55 1 97.31 108 ASP A CA 1
ATOM 864 C C . ASP A 1 108 ? 17.203 18.562 2.523 1 97.31 108 ASP A C 1
ATOM 866 O O . ASP A 1 108 ? 18.25 19.078 2.91 1 97.31 108 ASP A O 1
ATOM 870 N N . SER A 1 109 ? 16.812 17.438 3.008 1 95.94 109 SER A N 1
ATOM 871 C CA . SER A 1 109 ? 17.641 16.656 3.926 1 95.94 109 SER A CA 1
ATOM 872 C C . SER A 1 109 ? 17.156 15.219 4.043 1 95.94 109 SER A C 1
ATOM 874 O O . SER A 1 109 ? 15.984 14.938 3.779 1 95.94 109 SER A O 1
ATOM 876 N N . PHE A 1 110 ? 18.031 14.344 4.504 1 96.19 110 PHE A N 1
ATOM 877 C CA . PHE A 1 110 ? 17.703 12.938 4.711 1 96.19 110 PHE A CA 1
ATOM 878 C C . PHE A 1 110 ? 16.641 12.781 5.781 1 96.19 110 PHE A C 1
ATOM 880 O O . PHE A 1 110 ? 15.781 11.898 5.688 1 96.19 110 PHE A O 1
ATOM 887 N N . ASN A 1 111 ? 16.625 13.617 6.754 1 96.94 111 ASN A N 1
ATOM 888 C CA . ASN A 1 111 ? 15.781 13.438 7.934 1 96.94 111 ASN A CA 1
ATOM 889 C C . ASN A 1 111 ? 14.383 14.016 7.723 1 96.94 111 ASN A C 1
ATOM 891 O O . ASN A 1 111 ? 13.492 13.812 8.547 1 96.94 111 ASN A O 1
ATOM 895 N N . HIS A 1 112 ? 14.219 14.789 6.676 1 97.44 112 HIS A N 1
ATOM 896 C CA . HIS A 1 112 ? 12.93 15.391 6.387 1 97.44 112 HIS A CA 1
ATOM 897 C C . HIS A 1 112 ? 12.094 14.508 5.469 1 97.44 112 HIS A C 1
ATOM 899 O O . HIS A 1 112 ? 12.391 14.375 4.281 1 97.44 112 HIS A O 1
ATOM 905 N N . THR A 1 113 ? 11.086 13.898 6.027 1 97.94 113 THR A N 1
ATOM 906 C CA . THR A 1 113 ? 10.266 12.938 5.293 1 97.94 113 THR A CA 1
ATOM 907 C C . THR A 1 113 ? 8.805 13.367 5.289 1 97.94 113 THR A C 1
ATOM 909 O O . THR A 1 113 ? 8.414 14.281 6.023 1 97.94 113 THR A O 1
ATOM 912 N N . HIS A 1 114 ? 7.941 12.688 4.48 1 97.25 114 HIS A N 1
ATOM 913 C CA . HIS A 1 114 ? 6.512 12.977 4.445 1 97.25 114 HIS A CA 1
ATOM 914 C C . HIS A 1 114 ? 5.828 12.539 5.738 1 97.25 114 HIS A C 1
ATOM 916 O O . HIS A 1 114 ? 4.684 12.914 6 1 97.25 114 HIS A O 1
ATOM 922 N N . LEU A 1 115 ? 6.488 11.773 6.625 1 96.38 115 LEU A N 1
ATOM 923 C CA . LEU A 1 115 ? 5.934 11.32 7.895 1 96.38 115 LEU A CA 1
ATOM 924 C C . LEU A 1 115 ? 6.48 12.148 9.055 1 96.38 115 LEU A C 1
ATOM 926 O O . LEU A 1 115 ? 6.234 11.828 10.219 1 96.38 115 LEU A O 1
ATOM 930 N N . GLY A 1 116 ? 7.188 13.188 8.648 1 94.69 116 GLY A N 1
ATOM 931 C CA . GLY A 1 116 ? 7.785 14.039 9.664 1 94.69 116 GLY A CA 1
ATOM 932 C C . GLY A 1 116 ? 9.297 13.922 9.727 1 94.69 116 GLY A C 1
ATOM 933 O O . GLY A 1 116 ? 9.906 13.234 8.906 1 94.69 116 GLY A O 1
ATOM 934 N N . LYS A 1 117 ? 9.914 14.562 10.617 1 94.38 117 LYS A N 1
ATOM 935 C CA . LYS A 1 117 ? 11.367 14.562 10.781 1 94.38 117 LYS A CA 1
ATOM 936 C C . LYS A 1 117 ? 11.828 13.344 11.57 1 94.38 117 LYS A C 1
ATOM 938 O O . LYS A 1 117 ? 11.234 13 12.594 1 94.38 117 LYS A O 1
ATOM 943 N N . ILE A 1 118 ? 12.883 12.758 11.031 1 92.69 118 ILE A N 1
ATOM 944 C CA . ILE A 1 118 ? 13.469 11.609 11.711 1 92.69 118 ILE A CA 1
ATOM 945 C C . ILE A 1 118 ? 14.484 12.086 12.742 1 92.69 118 ILE A C 1
ATOM 947 O O . ILE A 1 118 ? 15.25 13.023 12.484 1 92.69 118 ILE A O 1
ATOM 951 N N . GLY A 1 119 ? 14.648 11.219 13.844 1 75.75 119 GLY A N 1
ATOM 952 C CA . GLY A 1 119 ? 15.672 11.492 14.844 1 75.75 119 GLY A CA 1
ATOM 953 C C . GLY A 1 119 ? 15.305 12.633 15.773 1 75.75 119 GLY A C 1
ATOM 954 O O . GLY A 1 119 ? 16.094 13 16.656 1 75.75 119 GLY A O 1
ATOM 955 N N . LYS A 1 120 ? 14.227 13.469 15.477 1 59.28 120 LYS A N 1
ATOM 956 C CA . LYS A 1 120 ? 13.977 14.516 16.453 1 59.28 120 LYS A CA 1
ATOM 957 C C . LYS A 1 120 ? 12.867 14.117 17.422 1 59.28 120 LYS A C 1
ATOM 959 O O . LYS A 1 120 ? 11.992 13.312 17.062 1 59.28 120 LYS A O 1
ATOM 964 N N . MET B 1 1 ? 2.35 19.359 3.137 1 84.12 1 MET B N 1
ATOM 965 C CA . MET B 1 1 ? 2.832 18.438 2.113 1 84.12 1 MET B CA 1
ATOM 966 C C . MET B 1 1 ? 3.012 19.156 0.778 1 84.12 1 MET B C 1
ATOM 968 O O . MET B 1 1 ? 2.176 19.969 0.388 1 84.12 1 MET B O 1
ATOM 972 N N . THR B 1 2 ? 4.133 18.969 0.142 1 91.81 2 THR B N 1
ATOM 973 C CA . THR B 1 2 ? 4.367 19.578 -1.158 1 91.81 2 THR B CA 1
ATOM 974 C C . THR B 1 2 ? 3.582 18.859 -2.25 1 91.81 2 THR B C 1
ATOM 976 O O . THR B 1 2 ? 3.176 17.719 -2.072 1 91.81 2 THR B O 1
ATOM 979 N N . LYS B 1 3 ? 3.334 19.547 -3.355 1 95.06 3 LYS B N 1
ATOM 980 C CA . LYS B 1 3 ? 2.652 18.953 -4.5 1 95.06 3 LYS B CA 1
ATOM 981 C C . LYS B 1 3 ? 3.393 17.719 -5.004 1 95.06 3 LYS B C 1
ATOM 983 O O . LYS B 1 3 ? 2.77 16.719 -5.355 1 95.06 3 LYS B O 1
ATOM 988 N N . ASN B 1 4 ? 4.699 17.812 -5.078 1 96 4 ASN B N 1
ATOM 989 C CA . ASN B 1 4 ? 5.523 16.719 -5.555 1 96 4 ASN B CA 1
ATOM 990 C C . ASN B 1 4 ? 5.398 15.484 -4.656 1 96 4 ASN B C 1
ATOM 992 O O . ASN B 1 4 ? 5.27 14.367 -5.145 1 96 4 ASN B O 1
ATOM 996 N N . MET B 1 5 ? 5.477 15.711 -3.402 1 97.88 5 MET B N 1
ATOM 997 C CA . MET B 1 5 ? 5.359 14.602 -2.465 1 97.88 5 MET B CA 1
ATOM 998 C C . MET B 1 5 ? 3.971 13.977 -2.537 1 97.88 5 MET B C 1
ATOM 1000 O O . MET B 1 5 ? 3.836 12.75 -2.508 1 97.88 5 MET B O 1
ATOM 1004 N N . SER B 1 6 ? 2.959 14.805 -2.633 1 97.25 6 SER B N 1
ATOM 1005 C CA . SER B 1 6 ? 1.604 14.289 -2.803 1 97.25 6 SER B CA 1
ATOM 1006 C C . SER B 1 6 ? 1.497 13.422 -4.051 1 97.25 6 SER B C 1
ATOM 1008 O O . SER B 1 6 ? 0.868 12.359 -4.02 1 97.25 6 SER B O 1
ATOM 1010 N N . ALA B 1 7 ? 2.059 13.883 -5.117 1 97.94 7 ALA B N 1
ATOM 1011 C CA . ALA B 1 7 ? 2.053 13.117 -6.359 1 97.94 7 ALA B CA 1
ATOM 1012 C C . ALA B 1 7 ? 2.771 11.781 -6.188 1 97.94 7 ALA B C 1
ATOM 1014 O O . ALA B 1 7 ? 2.316 10.75 -6.695 1 97.94 7 ALA B O 1
ATOM 1015 N N . LEU B 1 8 ? 3.916 11.758 -5.5 1 98.44 8 LEU B N 1
ATOM 1016 C CA . LEU B 1 8 ? 4.66 10.523 -5.234 1 98.44 8 LEU B CA 1
ATOM 1017 C C . LEU B 1 8 ? 3.811 9.539 -4.445 1 98.44 8 LEU B C 1
ATOM 1019 O O . LEU B 1 8 ? 3.74 8.359 -4.793 1 98.44 8 LEU B O 1
ATOM 1023 N N . LEU B 1 9 ? 3.16 10.055 -3.467 1 98.56 9 LEU B N 1
ATOM 1024 C CA . LEU B 1 9 ? 2.359 9.188 -2.615 1 98.56 9 LEU B CA 1
ATOM 1025 C C . LEU B 1 9 ? 1.134 8.672 -3.365 1 98.56 9 LEU B C 1
ATOM 1027 O O . LEU B 1 9 ? 0.769 7.5 -3.236 1 98.56 9 LEU B O 1
ATOM 1031 N N . LYS B 1 10 ? 0.502 9.508 -4.16 1 98.62 10 LYS B N 1
ATOM 1032 C CA . LYS B 1 10 ? -0.626 9.07 -4.977 1 98.62 10 LYS B CA 1
ATOM 1033 C C . LYS B 1 10 ? -0.191 8.031 -6.004 1 98.62 10 LYS B C 1
ATOM 1035 O O . LYS B 1 10 ? -0.945 7.109 -6.32 1 98.62 10 LYS B O 1
ATOM 1040 N N . SER B 1 11 ? 0.986 8.195 -6.484 1 98.81 11 SER B N 1
ATOM 1041 C CA . SER B 1 11 ? 1.468 7.219 -7.457 1 98.81 11 SER B CA 1
ATOM 1042 C C . SER B 1 11 ? 1.756 5.875 -6.793 1 98.81 11 SER B C 1
ATOM 1044 O O . SER B 1 11 ? 1.642 4.824 -7.43 1 98.81 11 SER B O 1
ATOM 1046 N N . GLU B 1 12 ? 2.164 5.844 -5.531 1 98.94 12 GLU B N 1
ATOM 1047 C CA . GLU B 1 12 ? 2.24 4.574 -4.816 1 98.94 12 GLU B CA 1
ATOM 1048 C C . GLU B 1 12 ? 0.882 3.877 -4.785 1 98.94 12 GLU B C 1
ATOM 1050 O O . GLU B 1 12 ? 0.797 2.66 -4.973 1 98.94 12 GLU B O 1
ATOM 1055 N N . GLU B 1 13 ? -0.177 4.66 -4.52 1 98.94 13 GLU B N 1
ATOM 1056 C CA . GLU B 1 13 ? -1.529 4.109 -4.531 1 98.94 13 GLU B CA 1
ATOM 1057 C C . GLU B 1 13 ? -1.913 3.619 -5.926 1 98.94 13 GLU B C 1
ATOM 1059 O O . GLU B 1 13 ? -2.6 2.605 -6.062 1 98.94 13 GLU B O 1
ATOM 1064 N N . LEU B 1 14 ? -1.512 4.348 -6.914 1 98.94 14 LEU B N 1
ATOM 1065 C CA . LEU B 1 14 ? -1.731 3.896 -8.281 1 98.94 14 LEU B CA 1
ATOM 1066 C C . LEU B 1 14 ? -1.073 2.543 -8.523 1 98.94 14 LEU B C 1
ATOM 1068 O O . LEU B 1 14 ? -1.672 1.654 -9.133 1 98.94 14 LEU B O 1
ATOM 1072 N N . GLY B 1 15 ? 0.169 2.373 -8.102 1 98.94 15 GLY B N 1
ATOM 1073 C CA . GLY B 1 15 ? 0.83 1.081 -8.195 1 98.94 15 GLY B CA 1
ATOM 1074 C C . GLY B 1 15 ? 0.052 -0.036 -7.52 1 98.94 15 GLY B C 1
ATOM 1075 O O . GLY B 1 15 ? -0.09 -1.124 -8.086 1 98.94 15 GLY B O 1
ATOM 1076 N N . GLN B 1 16 ? -0.433 0.274 -6.375 1 98.94 16 GLN B N 1
ATOM 1077 C CA . GLN B 1 16 ? -1.188 -0.728 -5.633 1 98.94 16 GLN B CA 1
ATOM 1078 C C . GLN B 1 16 ? -2.512 -1.046 -6.32 1 98.94 16 GLN B C 1
ATOM 1080 O O . GLN B 1 16 ? -2.961 -2.193 -6.312 1 98.94 16 GLN B O 1
ATOM 1085 N N . PHE B 1 17 ? -3.137 -0.058 -6.91 1 98.94 17 PHE B N 1
ATOM 1086 C CA . PHE B 1 17 ? -4.332 -0.289 -7.711 1 98.94 17 PHE B CA 1
ATOM 1087 C C . PHE B 1 17 ? -4.012 -1.152 -8.93 1 98.94 17 PHE B C 1
ATOM 1089 O O . PHE B 1 17 ? -4.746 -2.09 -9.242 1 98.94 17 PHE B O 1
ATOM 1096 N N . LEU B 1 18 ? -2.922 -0.875 -9.594 1 98.94 18 LEU B N 1
ATOM 1097 C CA . LEU B 1 18 ? -2.486 -1.67 -10.734 1 98.94 18 LEU B CA 1
ATOM 1098 C C . LEU B 1 18 ? -2.191 -3.107 -10.32 1 98.94 18 LEU B C 1
ATOM 1100 O O . LEU B 1 18 ? -2.482 -4.047 -11.062 1 98.94 18 LEU B O 1
ATOM 1104 N N . LEU B 1 19 ? -1.607 -3.248 -9.195 1 98.94 19 LEU B N 1
ATOM 1105 C CA . LEU B 1 19 ? -1.366 -4.59 -8.68 1 98.94 19 LEU B CA 1
ATOM 1106 C C . LEU B 1 19 ? -2.676 -5.359 -8.523 1 98.94 19 LEU B C 1
ATOM 1108 O O . LEU B 1 19 ? -2.758 -6.535 -8.883 1 98.94 19 LEU B O 1
ATOM 1112 N N . ALA B 1 20 ? -3.684 -4.68 -7.965 1 98.94 20 ALA B N 1
ATOM 1113 C CA . ALA B 1 20 ? -4.988 -5.316 -7.816 1 98.94 20 ALA B CA 1
ATOM 1114 C C . ALA B 1 20 ? -5.539 -5.758 -9.172 1 98.94 20 ALA B C 1
ATOM 1116 O O . ALA B 1 20 ? -6.062 -6.867 -9.297 1 98.94 20 ALA B O 1
ATOM 1117 N N . ILE B 1 21 ? -5.414 -4.953 -10.148 1 98.88 21 ILE B N 1
ATOM 1118 C CA . ILE B 1 21 ? -5.867 -5.289 -11.492 1 98.88 21 ILE B CA 1
ATOM 1119 C C . ILE B 1 21 ? -5.082 -6.488 -12.016 1 98.88 21 ILE B C 1
ATOM 1121 O O . ILE B 1 21 ? -5.66 -7.438 -12.555 1 98.88 21 ILE B O 1
ATOM 1125 N N . TYR B 1 22 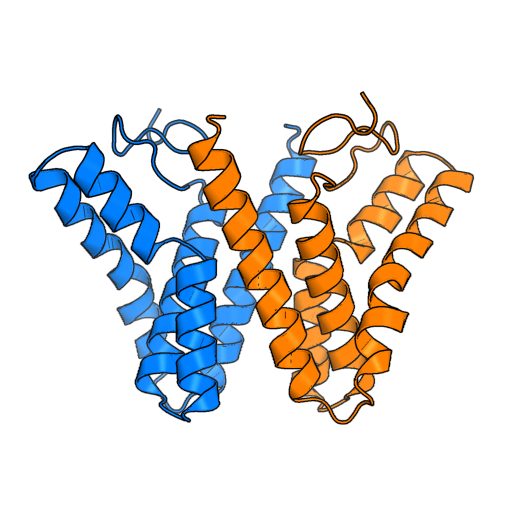? -3.799 -6.488 -11.875 1 98.81 22 TYR B N 1
ATOM 1126 C CA . TYR B 1 22 ? -2.938 -7.574 -12.328 1 98.81 22 TYR B CA 1
ATOM 1127 C C . TYR B 1 22 ? -3.32 -8.891 -11.664 1 98.81 22 TYR B C 1
ATOM 1129 O O . TYR B 1 22 ? -3.445 -9.922 -12.328 1 98.81 22 TYR B O 1
ATOM 1137 N N . LEU B 1 23 ? -3.51 -8.844 -10.359 1 98.62 23 LEU B N 1
ATOM 1138 C CA . LEU B 1 23 ? -3.9 -10.047 -9.633 1 98.62 23 LEU B CA 1
ATOM 1139 C C . LEU B 1 23 ? -5.25 -10.562 -10.117 1 98.62 23 LEU B C 1
ATOM 1141 O O . LEU B 1 23 ? -5.453 -11.773 -10.242 1 98.62 23 LEU B O 1
ATOM 1145 N N . PHE B 1 24 ? -6.117 -9.625 -10.406 1 98.75 24 PHE B N 1
ATOM 1146 C CA . PHE B 1 24 ? -7.426 -9.992 -10.938 1 98.75 24 PHE B CA 1
ATOM 1147 C C . PHE B 1 24 ? -7.285 -10.727 -12.266 1 98.75 24 PHE B C 1
ATOM 1149 O O . PHE B 1 24 ? -8 -11.695 -12.523 1 98.75 24 PHE B O 1
ATOM 1156 N N . THR B 1 25 ? -6.398 -10.242 -13.117 1 97.75 25 THR B N 1
ATOM 1157 C CA . THR B 1 25 ? -6.246 -10.836 -14.445 1 97.75 25 THR B CA 1
ATOM 1158 C C . THR B 1 25 ? -5.77 -12.281 -14.336 1 97.75 25 THR B C 1
ATOM 1160 O O . THR B 1 25 ? -5.852 -13.047 -15.297 1 97.75 25 THR B O 1
ATOM 1163 N N . ASN B 1 26 ? -5.258 -12.641 -13.188 1 95.94 26 ASN B N 1
ATOM 1164 C CA . ASN B 1 26 ? -4.797 -14.016 -12.977 1 95.94 26 ASN B CA 1
ATOM 1165 C C . ASN B 1 26 ? -5.918 -14.914 -12.469 1 95.94 26 ASN B C 1
ATOM 1167 O O . ASN B 1 26 ? -5.711 -16.109 -12.25 1 95.94 26 ASN B O 1
ATOM 1171 N N . LEU B 1 27 ? -7.074 -14.344 -12.227 1 97.31 27 LEU B N 1
ATOM 1172 C CA . LEU B 1 27 ? -8.258 -15.109 -11.844 1 97.31 27 LEU B CA 1
ATOM 1173 C C . LEU B 1 27 ? -9.125 -15.422 -13.055 1 97.31 27 LEU B C 1
ATOM 1175 O O . LEU B 1 27 ? -9.023 -14.75 -14.086 1 97.31 27 LEU B O 1
ATOM 1179 N N . ASP B 1 28 ? -9.906 -16.5 -12.953 1 97.88 28 ASP B N 1
ATOM 1180 C CA . ASP B 1 28 ? -10.766 -16.922 -14.047 1 97.88 28 ASP B CA 1
ATOM 1181 C C . ASP B 1 28 ? -12.148 -16.266 -13.945 1 97.88 28 ASP B C 1
ATOM 1183 O O . ASP B 1 28 ? -13.148 -16.953 -13.711 1 97.88 28 ASP B O 1
ATOM 1187 N N . TYR B 1 29 ? -12.18 -14.953 -14.008 1 98.25 29 TYR B N 1
ATOM 1188 C CA . TYR B 1 29 ? -13.414 -14.172 -14.055 1 98.25 29 TYR B CA 1
ATOM 1189 C C . TYR B 1 29 ? -13.469 -13.32 -15.32 1 98.25 29 TYR B C 1
ATOM 1191 O O . TYR B 1 29 ? -12.43 -12.961 -15.883 1 98.25 29 TYR B O 1
ATOM 1199 N N . ALA B 1 30 ? -14.68 -13.172 -15.773 1 98.44 30 ALA B N 1
ATOM 1200 C CA . ALA B 1 30 ? -14.859 -12.188 -16.828 1 98.44 30 ALA B CA 1
ATOM 1201 C C . ALA B 1 30 ? -14.359 -10.812 -16.391 1 98.44 30 ALA B C 1
ATOM 1203 O O . ALA B 1 30 ? -14.492 -10.438 -15.227 1 98.44 30 ALA B O 1
ATOM 1204 N N . TRP B 1 31 ? -13.781 -10.055 -17.312 1 97.44 31 TRP B N 1
ATOM 1205 C CA .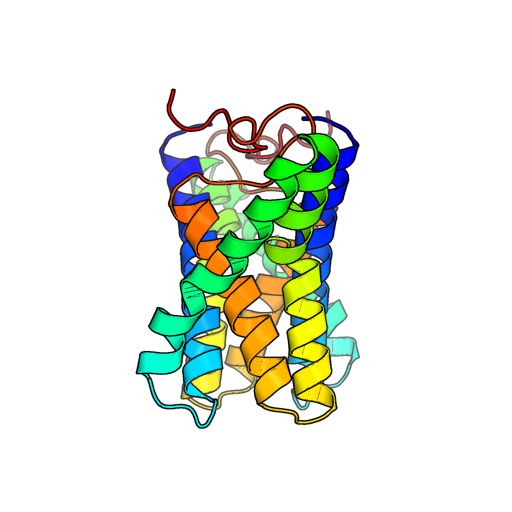 TRP B 1 31 ? -13.102 -8.797 -17 1 97.44 31 TRP B CA 1
ATOM 1206 C C . TRP B 1 31 ? -14.07 -7.797 -16.391 1 97.44 31 TRP B C 1
ATOM 1208 O O . TRP B 1 31 ? -13.664 -6.953 -15.578 1 97.44 31 TRP B O 1
ATOM 1218 N N . TRP B 1 32 ? -15.344 -7.852 -16.672 1 97.94 32 TRP B N 1
ATOM 1219 C CA . TRP B 1 32 ? -16.328 -6.883 -16.188 1 97.94 32 TRP B CA 1
ATOM 1220 C C . TRP B 1 32 ? -16.594 -7.086 -14.711 1 97.94 32 TRP B C 1
ATOM 1222 O O . TRP B 1 32 ? -17.188 -6.223 -14.055 1 97.94 32 TRP B O 1
ATOM 1232 N N . VAL B 1 33 ? -16.219 -8.188 -14.148 1 98.62 33 VAL B N 1
ATOM 1233 C CA . VAL B 1 33 ? -16.422 -8.484 -12.734 1 98.62 33 VAL B CA 1
ATOM 1234 C C . VAL B 1 33 ? -15.648 -7.477 -11.883 1 98.62 33 VAL B C 1
ATOM 1236 O O . VAL B 1 33 ? -16.141 -7.012 -10.852 1 98.62 33 VAL B O 1
ATOM 1239 N N . PHE B 1 34 ? -14.492 -7.09 -12.344 1 98.69 34 PHE B N 1
ATOM 1240 C CA . PHE B 1 34 ? -13.68 -6.156 -11.578 1 98.69 34 PHE B CA 1
ATOM 1241 C C . PHE B 1 34 ? -14.375 -4.805 -11.445 1 98.69 34 PHE B C 1
ATOM 1243 O O . PHE B 1 34 ? -14.656 -4.352 -10.336 1 98.69 34 PHE B O 1
ATOM 1250 N N . PRO B 1 35 ? -14.719 -4.082 -12.578 1 98.25 35 PRO B N 1
ATOM 1251 C CA . PRO B 1 35 ? -15.383 -2.787 -12.422 1 98.25 35 PRO B CA 1
ATOM 1252 C C . PRO B 1 35 ? -16.766 -2.906 -11.773 1 98.25 35 PRO B C 1
ATOM 1254 O O . PRO B 1 35 ? -17.234 -1.966 -11.125 1 98.25 35 PRO B O 1
ATOM 1257 N N . ALA B 1 36 ? -17.406 -4.043 -11.891 1 98.25 36 ALA B N 1
ATOM 1258 C CA . ALA B 1 36 ? -18.703 -4.238 -11.25 1 98.25 36 ALA B CA 1
ATOM 1259 C C . ALA B 1 36 ? -18.562 -4.316 -9.734 1 98.25 36 ALA B C 1
ATOM 1261 O O . ALA B 1 36 ? -19.422 -3.826 -9 1 98.25 36 ALA B O 1
ATOM 1262 N N . CYS B 1 37 ? -17.484 -4.875 -9.266 1 98.75 37 CYS B N 1
ATOM 1263 C CA . CYS B 1 37 ? -17.344 -5.172 -7.844 1 98.75 37 CYS B CA 1
ATOM 1264 C C . CYS B 1 37 ? -16.531 -4.082 -7.137 1 98.75 37 CYS B C 1
ATOM 1266 O O . CYS B 1 37 ? -16.578 -3.969 -5.914 1 98.75 37 CYS B O 1
ATOM 1268 N N . ILE B 1 38 ? -15.844 -3.227 -7.945 1 98.88 38 ILE B N 1
ATOM 1269 C CA . ILE B 1 38 ? -14.828 -2.34 -7.379 1 98.88 38 ILE B CA 1
ATOM 1270 C C . ILE B 1 38 ? -15.492 -1.323 -6.453 1 98.88 38 ILE B C 1
ATOM 1272 O O . ILE B 1 38 ? -14.852 -0.793 -5.543 1 98.88 38 ILE B O 1
ATOM 1276 N N . LEU B 1 39 ? -16.828 -1.076 -6.59 1 98.44 39 LEU B N 1
ATOM 1277 C CA . LEU B 1 39 ? -17.484 -0.065 -5.773 1 98.44 39 LEU B CA 1
ATOM 1278 C C . LEU B 1 39 ? -18.266 -0.711 -4.637 1 98.44 39 LEU B C 1
ATOM 1280 O O . LEU B 1 39 ? -18.797 -0.015 -3.771 1 98.44 39 LEU B O 1
ATOM 1284 N N . LEU B 1 40 ? -18.266 -2.062 -4.547 1 98.69 40 LEU B N 1
ATOM 1285 C CA . LEU B 1 40 ? -19.062 -2.791 -3.568 1 98.69 40 LEU B CA 1
ATOM 1286 C C . LEU B 1 40 ? -18.625 -2.445 -2.148 1 98.69 40 LEU B C 1
ATOM 1288 O O . LEU B 1 40 ? -19.453 -2.354 -1.245 1 98.69 40 LEU B O 1
ATOM 1292 N N . PRO B 1 41 ? -17.344 -2.209 -1.851 1 98.81 41 PRO B N 1
ATOM 1293 C CA . PRO B 1 41 ? -16.938 -1.872 -0.485 1 98.81 41 PRO B CA 1
ATOM 1294 C C . PRO B 1 41 ? -17.641 -0.621 0.048 1 98.81 41 PRO B C 1
ATOM 1296 O O . PRO B 1 41 ? -17.812 -0.478 1.26 1 98.81 41 PRO B O 1
ATOM 1299 N N . ASP B 1 42 ? -18.031 0.217 -0.818 1 98.69 42 ASP B N 1
ATOM 1300 C CA . ASP B 1 42 ? -18.672 1.468 -0.414 1 98.69 42 ASP B CA 1
ATOM 1301 C C . ASP B 1 42 ? -20.016 1.209 0.266 1 98.69 42 ASP B C 1
ATOM 1303 O O . ASP B 1 42 ? -20.547 2.08 0.958 1 98.69 42 ASP B O 1
ATOM 1307 N N . LEU B 1 43 ? -20.578 0.04 0.07 1 98.5 43 LEU B N 1
ATOM 1308 C CA . LEU B 1 43 ? -21.828 -0.306 0.75 1 98.5 43 LEU B CA 1
ATOM 1309 C C . LEU B 1 43 ? -21.641 -0.29 2.264 1 98.5 43 LEU B C 1
ATOM 1311 O O . LEU B 1 43 ? -22.625 -0.164 3.01 1 98.5 43 LEU B O 1
ATOM 1315 N N . SER B 1 44 ? -20.5 -0.379 2.713 1 98.62 44 SER B N 1
ATOM 1316 C CA . SER B 1 44 ? -20.203 -0.387 4.141 1 98.62 44 SER B CA 1
ATOM 1317 C C . SER B 1 44 ? -20.594 0.934 4.797 1 98.62 44 SER B C 1
ATOM 1319 O O . SER B 1 44 ? -20.719 1.014 6.02 1 98.62 44 SER B O 1
ATOM 1321 N N . MET B 1 45 ? -20.812 1.937 3.951 1 97.81 45 MET B N 1
ATOM 1322 C CA . MET B 1 45 ? -21.203 3.238 4.488 1 97.81 45 MET B CA 1
ATOM 1323 C C . MET B 1 45 ? -22.562 3.166 5.168 1 97.81 45 MET B C 1
ATOM 1325 O O . MET B 1 45 ? -22.953 4.094 5.879 1 97.81 45 MET B O 1
ATOM 1329 N N . ILE B 1 46 ? -23.281 2.115 4.945 1 98.06 46 ILE B N 1
ATOM 1330 C CA . ILE B 1 46 ? -24.594 1.937 5.547 1 98.06 46 ILE B CA 1
ATOM 1331 C C . ILE B 1 46 ? -24.484 2.018 7.066 1 98.06 46 ILE B C 1
ATOM 1333 O O . ILE B 1 46 ? -25.453 2.334 7.754 1 98.06 46 ILE B O 1
ATOM 1337 N N . GLY B 1 47 ? -23.312 1.734 7.582 1 98.06 47 GLY B N 1
ATOM 1338 C CA . GLY B 1 47 ? -23.094 1.825 9.016 1 98.06 47 GLY B CA 1
ATOM 1339 C C . GLY B 1 47 ? -23.375 3.209 9.578 1 98.06 47 GLY B C 1
ATOM 1340 O O . GLY B 1 47 ? -23.688 3.354 10.758 1 98.06 47 GLY B O 1
ATOM 1341 N N . TYR B 1 48 ? -23.234 4.168 8.695 1 98 48 TYR B N 1
ATOM 1342 C CA . TYR B 1 48 ? -23.438 5.539 9.148 1 98 48 TYR B CA 1
ATOM 1343 C C . TYR B 1 48 ? -24.922 5.809 9.438 1 98 48 TYR B C 1
ATOM 1345 O O . TYR B 1 48 ? -25.266 6.816 10.055 1 98 48 TYR B O 1
ATOM 1353 N N . LEU B 1 49 ? -25.844 4.965 8.992 1 98.06 49 LEU B N 1
ATOM 1354 C CA . LEU B 1 49 ? -27.25 5.078 9.328 1 98.06 49 LEU B CA 1
ATOM 1355 C C . LEU B 1 49 ? -27.469 4.867 10.828 1 98.06 49 LEU B C 1
ATOM 1357 O O . LEU B 1 49 ? -28.469 5.336 11.391 1 98.06 49 LEU B O 1
ATOM 1361 N N . ILE B 1 50 ? -26.656 4.094 11.5 1 98.19 50 ILE B N 1
ATOM 1362 C CA . ILE B 1 50 ? -26.75 3.871 12.938 1 98.19 50 ILE B CA 1
ATOM 1363 C C . ILE B 1 50 ? -26.141 5.059 13.68 1 98.19 50 ILE B C 1
ATOM 1365 O O . ILE B 1 50 ? -26.844 5.754 14.43 1 98.19 50 ILE B O 1
ATOM 1369 N N . ASN B 1 51 ? -24.844 5.332 13.484 1 98.19 51 ASN B N 1
ATOM 1370 C CA . ASN B 1 51 ? -24.141 6.512 13.977 1 98.19 51 ASN B CA 1
ATOM 1371 C C . ASN B 1 51 ? -22.734 6.609 13.391 1 98.19 51 ASN B C 1
ATOM 1373 O O . ASN B 1 51 ? -22.266 5.676 12.742 1 98.19 51 ASN B O 1
ATOM 1377 N N . PRO B 1 52 ? -22.062 7.719 13.586 1 98.25 52 PRO B N 1
ATOM 1378 C CA . PRO B 1 52 ? -20.75 7.938 12.969 1 98.25 52 PRO B CA 1
ATOM 1379 C C . PRO B 1 52 ? -19.688 6.941 13.445 1 98.25 52 PRO B C 1
ATOM 1381 O O . PRO B 1 52 ? -18.828 6.531 12.672 1 98.25 52 PRO B O 1
ATOM 1384 N N . LYS B 1 53 ? -19.703 6.57 14.688 1 98.19 53 LYS B N 1
ATOM 1385 C CA . LYS B 1 53 ? -18.703 5.637 15.219 1 98.19 53 LYS B CA 1
ATOM 1386 C C . LYS B 1 53 ? -18.812 4.273 14.547 1 98.19 53 LYS B C 1
ATOM 1388 O O . LYS B 1 53 ? -17.812 3.723 14.078 1 98.19 53 LYS B O 1
ATOM 1393 N N . TYR B 1 54 ? -20.016 3.729 14.492 1 98.25 54 TYR B N 1
ATOM 1394 C CA . TYR B 1 54 ? -20.266 2.453 13.828 1 98.25 54 TYR B CA 1
ATOM 1395 C C . TYR B 1 54 ? -20 2.557 12.328 1 98.25 54 TYR B C 1
ATOM 1397 O O . TYR B 1 54 ? -19.453 1.634 11.727 1 98.25 54 TYR B O 1
ATOM 1405 N N . GLY B 1 55 ? -20.438 3.645 11.695 1 98.56 55 GLY B N 1
ATOM 1406 C CA . GLY B 1 55 ? -20.156 3.891 10.289 1 98.56 55 GLY B CA 1
ATOM 1407 C C . GLY B 1 55 ? -18.672 3.865 9.961 1 98.56 55 GLY B C 1
ATOM 1408 O O . GLY B 1 55 ? -18.266 3.191 9.016 1 98.56 55 GLY B O 1
ATOM 1409 N N . ALA B 1 56 ? -17.922 4.559 10.805 1 98.62 56 ALA B N 1
ATOM 1410 C CA . ALA B 1 56 ? -16.469 4.617 10.602 1 98.62 56 ALA B CA 1
ATOM 1411 C C . ALA B 1 56 ? -15.836 3.238 10.758 1 98.62 56 ALA B C 1
ATOM 1413 O O . ALA B 1 56 ? -14.969 2.854 9.969 1 98.62 56 ALA B O 1
ATOM 1414 N N . PHE B 1 57 ? -16.297 2.555 11.781 1 98.44 57 PHE B N 1
ATOM 1415 C CA . PHE B 1 57 ? -15.773 1.217 12.008 1 98.44 57 PHE B CA 1
ATOM 1416 C C . PHE B 1 57 ? -16.016 0.322 10.797 1 98.44 57 PHE B C 1
ATOM 1418 O O . PHE B 1 57 ? -15.086 -0.297 10.281 1 98.44 57 PHE B O 1
ATOM 1425 N N . LEU B 1 58 ? -17.219 0.252 10.352 1 98.69 58 LEU B N 1
ATOM 1426 C CA . LEU B 1 58 ? -17.594 -0.606 9.227 1 98.69 58 LEU B CA 1
ATOM 1427 C C . LEU B 1 58 ? -16.891 -0.154 7.945 1 98.69 58 LEU B C 1
ATOM 1429 O O . LEU B 1 58 ? -16.344 -0.976 7.211 1 98.69 58 LEU B O 1
ATOM 1433 N N . TYR B 1 59 ? -16.953 1.133 7.66 1 98.81 59 TYR B N 1
ATOM 1434 C CA . TYR B 1 59 ? -16.312 1.686 6.473 1 98.81 59 TYR B CA 1
ATOM 1435 C C . TYR B 1 59 ? -14.828 1.363 6.461 1 98.81 59 TYR B C 1
ATOM 1437 O O . TYR B 1 59 ? -14.312 0.831 5.477 1 98.81 59 TYR B O 1
ATOM 1445 N N . ASN B 1 60 ? -14.172 1.647 7.598 1 98.88 60 ASN B N 1
ATOM 1446 C CA . ASN B 1 60 ? -12.727 1.44 7.676 1 98.88 60 ASN B CA 1
ATOM 1447 C C . ASN B 1 60 ? -12.367 -0.037 7.555 1 98.88 60 ASN B C 1
ATOM 1449 O O . ASN B 1 60 ? -11.336 -0.383 6.965 1 98.88 60 ASN B O 1
ATOM 1453 N N . PHE B 1 61 ? -13.18 -0.922 8.062 1 98.81 61 PHE B N 1
ATOM 1454 C CA . PHE B 1 61 ? -12.922 -2.352 7.941 1 98.81 61 PHE B CA 1
ATOM 1455 C C . PHE B 1 61 ? -12.844 -2.768 6.477 1 98.81 61 PHE B C 1
ATOM 1457 O O . PHE B 1 61 ? -11.906 -3.453 6.07 1 98.81 61 PHE B O 1
ATOM 1464 N N . PHE B 1 62 ? -13.719 -2.32 5.617 1 98.88 62 PHE B N 1
ATOM 1465 C CA . PHE B 1 62 ? -13.82 -2.742 4.227 1 98.88 62 PHE B CA 1
ATOM 1466 C C . PHE B 1 62 ? -12.867 -1.945 3.346 1 98.88 62 PHE B C 1
ATOM 1468 O O . PHE B 1 62 ? -12.703 -2.248 2.162 1 98.88 62 PHE B O 1
ATOM 1475 N N . HIS B 1 63 ? -12.25 -0.89 3.922 1 98.94 63 HIS B N 1
ATOM 1476 C CA . HIS B 1 63 ? -11.305 -0.066 3.182 1 98.94 63 HIS B CA 1
ATOM 1477 C C . HIS B 1 63 ? -9.906 -0.157 3.781 1 98.94 63 HIS B C 1
ATOM 1479 O O . HIS B 1 63 ? -9.055 0.697 3.521 1 98.94 63 HIS B O 1
ATOM 1485 N N . HIS B 1 64 ? -9.664 -1.141 4.586 1 98.94 64 HIS B N 1
ATOM 1486 C CA . HIS B 1 64 ? -8.391 -1.332 5.266 1 98.94 64 HIS B CA 1
ATOM 1487 C C . HIS B 1 64 ? -7.535 -2.367 4.547 1 98.94 64 HIS B C 1
ATOM 1489 O O . HIS B 1 64 ? -7.965 -3.504 4.348 1 98.94 64 HIS B O 1
ATOM 1495 N N . LYS B 1 65 ? -6.328 -1.998 4.258 1 98.94 65 LYS B N 1
ATOM 1496 C CA . LYS B 1 65 ? -5.504 -2.814 3.375 1 98.94 65 LYS B CA 1
ATOM 1497 C C . LYS B 1 65 ? -5.016 -4.074 4.086 1 98.94 65 LYS B C 1
ATOM 1499 O O . LYS B 1 65 ? -4.828 -5.117 3.455 1 98.94 65 LYS B O 1
ATOM 1504 N N . LEU B 1 66 ? -4.773 -4.027 5.375 1 98.94 66 LEU B N 1
ATOM 1505 C CA . LEU B 1 66 ? -4.441 -5.262 6.074 1 98.94 66 LEU B CA 1
ATOM 1506 C C . LEU B 1 66 ? -5.562 -6.285 5.938 1 98.94 66 LEU B C 1
ATOM 1508 O O . LEU B 1 66 ? -5.305 -7.461 5.664 1 98.94 66 LEU B O 1
ATOM 1512 N N . THR B 1 67 ? -6.848 -5.855 6.195 1 98.94 67 THR B N 1
ATOM 1513 C CA . THR B 1 67 ? -7.996 -6.738 6.02 1 98.94 67 THR B CA 1
ATOM 1514 C C . THR B 1 67 ? -8.008 -7.34 4.621 1 98.94 67 THR B C 1
ATOM 1516 O O . THR B 1 67 ? -8.141 -8.555 4.465 1 98.94 67 THR B O 1
ATOM 1519 N N . ALA B 1 68 ? -7.82 -6.535 3.615 1 98.94 68 ALA B N 1
ATOM 1520 C CA . ALA B 1 68 ? -7.828 -6.965 2.221 1 98.94 68 ALA B CA 1
ATOM 1521 C C . ALA B 1 68 ? -6.742 -8.008 1.962 1 98.94 68 ALA B C 1
ATOM 1523 O O . ALA B 1 68 ? -7.004 -9.047 1.355 1 98.94 68 ALA B O 1
ATOM 1524 N N . ILE B 1 69 ? -5.555 -7.723 2.449 1 98.94 69 ILE B N 1
ATOM 1525 C CA . ILE B 1 69 ? -4.391 -8.555 2.178 1 98.94 69 ILE B CA 1
ATOM 1526 C C . ILE B 1 69 ? -4.539 -9.898 2.896 1 98.94 69 ILE B C 1
ATOM 1528 O O . ILE B 1 69 ? -4.223 -10.945 2.332 1 98.94 69 ILE B O 1
ATOM 1532 N N . LEU B 1 70 ? -5.039 -9.883 4.094 1 98.94 70 LEU B N 1
ATOM 1533 C CA . LEU B 1 70 ? -5.254 -11.133 4.816 1 98.94 70 LEU B CA 1
ATOM 1534 C C . LEU B 1 70 ? -6.281 -12.008 4.102 1 98.94 70 LEU B C 1
ATOM 1536 O O . LEU B 1 70 ? -6.121 -13.227 4.023 1 98.94 70 LEU B O 1
ATOM 1540 N N . ILE B 1 71 ? -7.359 -11.422 3.588 1 98.94 71 ILE B N 1
ATOM 1541 C CA . ILE B 1 71 ? -8.383 -12.156 2.846 1 98.94 71 ILE B CA 1
ATOM 1542 C C . ILE B 1 71 ? -7.781 -12.719 1.56 1 98.94 71 ILE B C 1
ATOM 1544 O O . ILE B 1 71 ? -8.016 -13.875 1.213 1 98.94 71 ILE B O 1
ATOM 1548 N N . PHE B 1 72 ? -6.965 -11.93 0.861 1 98.94 72 PHE B N 1
ATOM 1549 C CA . PHE B 1 72 ? -6.281 -12.383 -0.342 1 98.94 72 PHE B CA 1
ATOM 1550 C C . PHE B 1 72 ? -5.395 -13.586 -0.037 1 98.94 72 PHE B C 1
ATOM 1552 O O . PHE B 1 72 ? -5.441 -14.594 -0.747 1 98.94 72 PHE B O 1
ATOM 1559 N N . MET B 1 73 ? -4.582 -13.469 1.022 1 98.88 73 MET B N 1
ATOM 1560 C CA . MET B 1 73 ? -3.666 -14.547 1.38 1 98.88 73 MET B CA 1
ATOM 1561 C C . MET B 1 73 ? -4.434 -15.805 1.769 1 98.88 73 MET B C 1
ATOM 1563 O O . MET B 1 73 ? -4.055 -16.922 1.388 1 98.88 73 MET B O 1
ATOM 1567 N N . LEU B 1 74 ? -5.508 -15.609 2.555 1 98.81 74 LEU B N 1
ATOM 1568 C CA . LEU B 1 74 ? -6.355 -16.734 2.908 1 98.81 74 LEU B CA 1
ATOM 1569 C C . LEU B 1 74 ? -6.875 -17.438 1.658 1 98.81 74 LEU B C 1
ATOM 1571 O O . LEU B 1 74 ? -6.793 -18.672 1.55 1 98.81 74 LEU B O 1
ATOM 1575 N N . GLY B 1 75 ? -7.434 -16.688 0.737 1 98.75 75 GLY B N 1
ATOM 1576 C CA . GLY B 1 75 ? -7.91 -17.25 -0.513 1 98.75 75 GLY B CA 1
ATOM 1577 C C . GLY B 1 75 ? -6.82 -17.953 -1.305 1 98.75 75 GLY B C 1
ATOM 1578 O O . GLY B 1 75 ? -7.051 -19.016 -1.886 1 98.75 75 GLY B O 1
ATOM 1579 N N . SER B 1 76 ? -5.633 -17.359 -1.347 1 98.38 76 SER B N 1
ATOM 1580 C CA . SER B 1 76 ? -4.508 -17.922 -2.082 1 98.38 76 SER B CA 1
ATOM 1581 C C . SER B 1 76 ? -4.051 -19.234 -1.471 1 98.38 76 SER B C 1
ATOM 1583 O O . SER B 1 76 ? -3.791 -20.203 -2.189 1 98.38 76 SER B O 1
ATOM 1585 N N . ILE B 1 77 ? -3.988 -19.281 -0.145 1 98.19 77 ILE B N 1
ATOM 1586 C CA . ILE B 1 77 ? -3.529 -20.453 0.574 1 98.19 77 ILE B CA 1
ATOM 1587 C C . ILE B 1 77 ? -4.547 -21.578 0.417 1 98.19 77 ILE B C 1
ATOM 1589 O O . ILE B 1 77 ? -4.176 -22.75 0.251 1 98.19 77 ILE B O 1
ATOM 1593 N N . THR B 1 78 ? -5.832 -21.266 0.388 1 98.38 78 THR B N 1
ATOM 1594 C CA . THR B 1 78 ? -6.891 -22.266 0.315 1 98.38 78 THR B CA 1
ATOM 1595 C C . THR B 1 78 ? -7.324 -22.484 -1.131 1 98.38 78 THR B C 1
ATOM 1597 O O . THR B 1 78 ? -8.203 -23.312 -1.399 1 98.38 78 THR B O 1
ATOM 1600 N N . SER B 1 79 ? -6.77 -21.719 -2.035 1 98 79 SER B N 1
ATOM 1601 C CA . SER B 1 79 ? -7.07 -21.812 -3.459 1 98 79 SER B CA 1
ATOM 1602 C C . SER B 1 79 ? -8.555 -21.594 -3.725 1 98 79 SER B C 1
ATOM 1604 O O . SER B 1 79 ? -9.188 -22.375 -4.449 1 98 79 SER B O 1
ATOM 1606 N N . MET B 1 80 ? -9.156 -20.656 -3.068 1 98.5 80 MET B N 1
ATOM 1607 C CA . MET B 1 80 ? -10.555 -20.281 -3.264 1 98.5 80 MET B CA 1
ATOM 1608 C C . MET B 1 80 ? -10.656 -18.969 -4.043 1 98.5 80 MET B C 1
ATOM 1610 O O . MET B 1 80 ? -10.484 -17.891 -3.479 1 98.5 80 MET B O 1
ATOM 1614 N N . PRO B 1 81 ? -11.031 -19.047 -5.316 1 98.31 81 PRO B N 1
ATOM 1615 C CA . PRO B 1 81 ? -10.992 -17.859 -6.184 1 98.31 81 PRO B CA 1
ATOM 1616 C C . PRO B 1 81 ? -11.898 -16.734 -5.688 1 98.31 81 PRO B C 1
ATOM 1618 O O . PRO B 1 81 ? -11.57 -15.562 -5.848 1 98.31 81 PRO B O 1
ATOM 1621 N N . VAL B 1 82 ? -13.047 -17.094 -5.133 1 98.56 82 VAL B N 1
ATOM 1622 C CA . VAL B 1 82 ? -13.977 -16.062 -4.691 1 98.56 82 VAL B CA 1
ATOM 1623 C C . VAL B 1 82 ? -13.359 -15.273 -3.541 1 98.56 82 VAL B C 1
ATOM 1625 O O . VAL B 1 82 ? -13.523 -14.055 -3.457 1 98.56 82 VAL B O 1
ATOM 1628 N N . ILE B 1 83 ? -12.641 -15.922 -2.629 1 98.88 83 ILE B N 1
ATOM 1629 C CA . ILE B 1 83 ? -11.992 -15.25 -1.504 1 98.88 83 ILE B CA 1
ATOM 1630 C C . ILE B 1 83 ? -10.844 -14.391 -2.008 1 98.88 83 ILE B C 1
ATOM 1632 O O . ILE B 1 83 ? -10.633 -13.273 -1.521 1 98.88 83 ILE B O 1
ATOM 1636 N N . ILE B 1 84 ? -10.031 -14.898 -2.986 1 98.88 84 ILE B N 1
ATOM 1637 C CA . ILE B 1 84 ? -8.984 -14.102 -3.617 1 98.88 84 ILE B CA 1
ATOM 1638 C C . ILE B 1 84 ? -9.594 -12.844 -4.238 1 98.88 84 ILE B C 1
ATOM 1640 O O . ILE B 1 84 ? -9.07 -11.742 -4.051 1 98.88 84 ILE B O 1
ATOM 1644 N N . LEU B 1 85 ? -10.742 -13.016 -4.902 1 98.94 85 LEU B N 1
ATOM 1645 C CA . LEU B 1 85 ? -11.422 -11.898 -5.539 1 98.94 85 LEU B CA 1
ATOM 1646 C C . LEU B 1 85 ? -11.797 -10.836 -4.516 1 98.94 85 LEU B C 1
ATOM 1648 O O . LEU B 1 85 ? -11.578 -9.641 -4.738 1 98.94 85 LEU B O 1
ATOM 1652 N N . VAL B 1 86 ? -12.352 -11.25 -3.402 1 98.94 86 VAL B N 1
ATOM 1653 C CA . VAL B 1 86 ? -12.766 -10.32 -2.357 1 98.94 86 VAL B CA 1
ATOM 1654 C C . VAL B 1 86 ? -11.562 -9.523 -1.864 1 98.94 86 VAL B C 1
ATOM 1656 O O . VAL B 1 86 ? -11.617 -8.297 -1.771 1 98.94 86 VAL B O 1
ATOM 1659 N N . GLY B 1 87 ? -10.453 -10.188 -1.565 1 98.94 87 GLY B N 1
ATOM 1660 C CA . GLY B 1 87 ? -9.242 -9.5 -1.129 1 98.94 87 GLY B CA 1
ATOM 1661 C C . GLY B 1 87 ? -8.719 -8.516 -2.15 1 98.94 87 GLY B C 1
ATOM 1662 O O . GLY B 1 87 ? -8.344 -7.391 -1.8 1 98.94 87 GLY B O 1
ATOM 1663 N N . VAL B 1 88 ? -8.742 -8.938 -3.391 1 98.94 88 VAL B N 1
ATOM 1664 C CA . VAL B 1 88 ? -8.242 -8.117 -4.492 1 98.94 88 VAL B CA 1
ATOM 1665 C C . VAL B 1 88 ? -9.117 -6.879 -4.656 1 98.94 88 VAL B C 1
ATOM 1667 O O . VAL B 1 88 ? -8.609 -5.77 -4.828 1 98.94 88 VAL B O 1
ATOM 1670 N N . ILE B 1 89 ? -10.422 -7.031 -4.578 1 98.94 89 ILE B N 1
ATOM 1671 C CA . ILE B 1 89 ? -11.367 -5.93 -4.734 1 98.94 89 ILE B CA 1
ATOM 1672 C C . ILE B 1 89 ? -11.219 -4.949 -3.57 1 98.94 89 ILE B C 1
ATOM 1674 O O . ILE B 1 89 ? -11.156 -3.734 -3.777 1 98.94 89 ILE B O 1
ATOM 1678 N N . LEU B 1 90 ? -11.133 -5.461 -2.352 1 98.94 90 LEU B N 1
ATOM 1679 C CA . LEU B 1 90 ? -10.969 -4.598 -1.189 1 98.94 90 LEU B CA 1
ATOM 1680 C C . LEU B 1 90 ? -9.68 -3.793 -1.288 1 98.94 90 LEU B C 1
ATOM 1682 O O . LEU B 1 90 ? -9.672 -2.586 -1.035 1 98.94 90 LEU B O 1
ATOM 1686 N N . PHE B 1 91 ? -8.578 -4.426 -1.663 1 98.94 91 PHE B N 1
ATOM 1687 C CA . PHE B 1 91 ? -7.27 -3.797 -1.784 1 98.94 91 PHE B CA 1
ATOM 1688 C C . PHE B 1 91 ? -7.277 -2.732 -2.875 1 98.94 91 PHE B C 1
ATOM 1690 O O . PHE B 1 91 ? -6.875 -1.591 -2.639 1 98.94 91 PHE B O 1
ATOM 1697 N N . GLY B 1 92 ? -7.793 -3.094 -4.051 1 98.94 92 GLY B N 1
ATOM 1698 C CA . GLY B 1 92 ? -7.875 -2.158 -5.164 1 98.94 92 GLY B CA 1
ATOM 1699 C C . GLY B 1 92 ? -8.766 -0.966 -4.871 1 98.94 92 GLY B C 1
ATOM 1700 O O . GLY B 1 92 ? -8.406 0.174 -5.176 1 98.94 92 GLY B O 1
ATOM 1701 N N . HIS B 1 93 ? -9.906 -1.244 -4.332 1 98.94 93 HIS B N 1
ATOM 1702 C CA . HIS B 1 93 ? -10.844 -0.17 -4.012 1 98.94 93 HIS B CA 1
ATOM 1703 C C . HIS B 1 93 ? -10.227 0.827 -3.037 1 98.94 93 HIS B C 1
ATOM 1705 O O . HIS B 1 93 ? -10.336 2.039 -3.227 1 98.94 93 HIS B O 1
ATOM 1711 N N . SER B 1 94 ? -9.594 0.308 -2.008 1 98.88 94 SER B N 1
ATOM 1712 C CA . SER B 1 94 ? -8.961 1.161 -1.01 1 98.88 94 SER B CA 1
ATOM 1713 C C . SER B 1 94 ? -7.879 2.037 -1.64 1 98.88 94 SER B C 1
ATOM 1715 O O . SER B 1 94 ? -7.797 3.232 -1.351 1 98.88 94 SER B O 1
ATOM 1717 N N . SER B 1 95 ? -7.066 1.443 -2.484 1 98.94 95 SER B N 1
ATOM 1718 C CA . SER B 1 95 ? -6.023 2.199 -3.174 1 98.94 95 SER B CA 1
ATOM 1719 C C . SER B 1 95 ? -6.625 3.262 -4.086 1 98.94 95 SER B C 1
ATOM 1721 O O . SER B 1 95 ? -6.145 4.395 -4.129 1 98.94 95 SER B O 1
ATOM 1723 N N . MET B 1 96 ? -7.656 2.881 -4.828 1 98.88 96 MET B N 1
ATOM 1724 C CA . MET B 1 96 ? -8.344 3.82 -5.711 1 98.88 96 MET B CA 1
ATOM 1725 C C . MET B 1 96 ? -8.883 5.012 -4.93 1 98.88 96 MET B C 1
ATOM 1727 O O . MET B 1 96 ? -8.703 6.16 -5.34 1 98.88 96 MET B O 1
ATOM 1731 N N . ASP B 1 97 ? -9.492 4.742 -3.826 1 98.69 97 ASP B N 1
ATOM 1732 C CA . ASP B 1 97 ? -10 5.809 -2.973 1 98.69 97 ASP B CA 1
ATOM 1733 C C . ASP B 1 97 ? -8.891 6.781 -2.578 1 98.69 97 ASP B C 1
ATOM 1735 O O . ASP B 1 97 ? -9.07 7.996 -2.648 1 98.69 97 ASP B O 1
ATOM 1739 N N . ARG B 1 98 ? -7.746 6.246 -2.199 1 98.56 98 ARG B N 1
ATOM 1740 C CA . ARG B 1 98 ? -6.645 7.098 -1.762 1 98.56 98 ARG B CA 1
ATOM 1741 C C . ARG B 1 98 ? -6.125 7.953 -2.91 1 98.56 98 ARG B C 1
ATOM 1743 O O . ARG B 1 98 ? -5.695 9.086 -2.701 1 98.56 98 ARG B O 1
ATOM 1750 N N . ILE B 1 99 ? -6.129 7.418 -4.109 1 98.56 99 ILE B N 1
ATOM 1751 C CA . ILE B 1 99 ? -5.738 8.188 -5.285 1 98.56 99 ILE B CA 1
ATOM 1752 C C . ILE B 1 99 ? -6.621 9.43 -5.406 1 98.56 99 ILE B C 1
ATOM 1754 O O . ILE B 1 99 ? -6.133 10.523 -5.699 1 98.56 99 ILE B O 1
ATOM 1758 N N . PHE B 1 100 ? -7.855 9.281 -5.098 1 97.75 100 PHE B N 1
ATOM 1759 C CA . PHE B 1 100 ? -8.82 10.359 -5.289 1 97.75 100 PHE B CA 1
ATOM 1760 C C . PHE B 1 100 ? -8.977 11.18 -4.012 1 97.75 100 PHE B C 1
ATOM 1762 O O . PHE B 1 100 ? -9.828 12.07 -3.941 1 97.75 100 PHE B O 1
ATOM 1769 N N . GLY B 1 101 ? -8.281 10.898 -2.969 1 96.5 101 GLY B N 1
ATOM 1770 C CA . GLY B 1 101 ? -8.234 11.742 -1.785 1 96.5 101 GLY B CA 1
ATOM 1771 C C . GLY B 1 101 ? -9.203 11.305 -0.703 1 96.5 101 GLY B C 1
ATOM 1772 O O . GLY B 1 101 ? -9.5 12.07 0.219 1 96.5 101 GLY B O 1
ATOM 1773 N N . TYR B 1 102 ? -9.734 10.07 -0.89 1 97.25 102 TYR B N 1
ATOM 1774 C CA . TYR B 1 102 ? -10.594 9.5 0.141 1 97.25 102 TYR B CA 1
ATOM 1775 C C . TYR B 1 102 ? -9.805 8.594 1.071 1 97.25 102 TYR B C 1
ATOM 1777 O O . TYR B 1 102 ? -9.086 7.699 0.614 1 97.25 102 TYR B O 1
ATOM 1785 N N . GLY B 1 103 ? -9.914 8.852 2.352 1 97.75 103 GLY B N 1
ATOM 1786 C CA . GLY B 1 103 ? -9.133 8.078 3.309 1 97.75 103 GLY B CA 1
ATOM 1787 C C . GLY B 1 103 ? -9.992 7.391 4.355 1 97.75 103 GLY B C 1
ATOM 1788 O O . GLY B 1 103 ? -11.219 7.344 4.23 1 97.75 103 GLY B O 1
ATOM 1789 N N . LEU B 1 104 ? -9.352 6.84 5.336 1 98.69 104 LEU B N 1
ATOM 1790 C CA . LEU B 1 104 ? -10.031 6.215 6.465 1 98.69 104 LEU B CA 1
ATOM 1791 C C . LEU B 1 104 ? -10.727 7.262 7.328 1 98.69 104 LEU B C 1
ATOM 1793 O O . LEU B 1 104 ? -10.242 8.391 7.457 1 98.69 104 LEU B O 1
ATOM 1797 N N . LYS B 1 105 ? -11.766 6.805 7.91 1 98.56 105 LYS B N 1
ATOM 1798 C CA . LYS B 1 105 ? -12.68 7.73 8.57 1 98.56 105 LYS B CA 1
ATOM 1799 C C . LYS B 1 105 ? -12.352 7.855 10.055 1 98.56 105 LYS B C 1
ATOM 1801 O O . LYS B 1 105 ? -12.07 6.855 10.719 1 98.56 105 LYS B O 1
ATOM 1806 N N . PHE B 1 106 ? -12.414 9.125 10.508 1 98.38 106 PHE B N 1
ATOM 1807 C CA . PHE B 1 106 ? -12.5 9.336 11.953 1 98.38 106 PHE B CA 1
ATOM 1808 C C . PHE B 1 106 ? -13.906 9.039 12.453 1 98.38 106 PHE B C 1
ATOM 1810 O O . PHE B 1 106 ? -14.836 8.867 11.656 1 98.38 106 PHE B O 1
ATOM 1817 N N . ASN B 1 107 ? -14.016 8.953 13.734 1 97.38 107 ASN B N 1
ATOM 1818 C CA . ASN B 1 107 ? -15.25 8.438 14.312 1 97.38 107 ASN B CA 1
ATOM 1819 C C . ASN B 1 107 ? -16.312 9.531 14.453 1 97.38 107 ASN B C 1
ATOM 1821 O O . ASN B 1 107 ? -17.375 9.297 15.016 1 97.38 107 ASN B O 1
ATOM 1825 N N . ASP B 1 108 ? -16.016 10.727 13.992 1 97.31 108 ASP B N 1
ATOM 1826 C CA . ASP B 1 108 ? -16.891 11.852 14.258 1 97.31 108 ASP B CA 1
ATOM 1827 C C . ASP B 1 108 ? -17.781 12.141 13.055 1 97.31 108 ASP B C 1
ATOM 1829 O O . ASP B 1 108 ? -18.875 12.711 13.203 1 97.31 108 ASP B O 1
ATOM 1833 N N . SER B 1 109 ? -17.359 11.867 11.867 1 95.94 109 SER B N 1
ATOM 1834 C CA . SER B 1 109 ? -18.188 12.109 10.68 1 95.94 109 SER B CA 1
ATOM 1835 C C . SER B 1 109 ? -17.625 11.367 9.469 1 95.94 109 SER B C 1
ATOM 1837 O O . SER B 1 109 ? -16.438 11.047 9.422 1 95.94 109 SER B O 1
ATOM 1839 N N . PHE B 1 110 ? -18.469 11.172 8.453 1 96.19 110 PHE B N 1
ATOM 1840 C CA . PHE B 1 110 ? -18.078 10.523 7.207 1 96.19 110 PHE B CA 1
ATOM 1841 C C . PHE B 1 110 ? -17.031 11.344 6.469 1 96.19 110 PHE B C 1
ATOM 1843 O O . PHE B 1 110 ? -16.141 10.789 5.836 1 96.19 110 PHE B O 1
ATOM 1850 N N . ASN B 1 111 ? -17.094 12.625 6.57 1 96.88 111 ASN B N 1
ATOM 1851 C CA . ASN B 1 111 ? -16.281 13.508 5.742 1 96.88 111 ASN B CA 1
ATOM 1852 C C . ASN B 1 111 ? -14.898 13.75 6.359 1 96.88 111 ASN B C 1
ATOM 1854 O O . ASN B 1 111 ? -14.023 14.344 5.727 1 96.88 111 ASN B O 1
ATOM 1858 N N . HIS B 1 112 ? -14.742 13.375 7.613 1 97.38 112 HIS B N 1
ATOM 1859 C CA . HIS B 1 112 ? -13.477 13.57 8.305 1 97.38 112 HIS B CA 1
ATOM 1860 C C . HIS B 1 112 ? -12.57 12.352 8.164 1 97.38 112 HIS B C 1
ATOM 1862 O O . HIS B 1 112 ? -12.828 11.312 8.766 1 97.38 112 HIS B O 1
ATOM 1868 N N . THR B 1 113 ? -11.547 12.492 7.359 1 97.94 113 THR B N 1
ATOM 1869 C CA . THR B 1 113 ? -10.664 11.375 7.055 1 97.94 113 THR B CA 1
ATOM 1870 C C . THR B 1 113 ? -9.227 11.703 7.441 1 97.94 113 THR B C 1
ATOM 1872 O O . THR B 1 113 ? -8.898 12.852 7.738 1 97.94 113 THR B O 1
ATOM 1875 N N . HIS B 1 114 ? -8.297 10.695 7.398 1 97.25 114 HIS B N 1
ATOM 1876 C CA . HIS B 1 114 ? -6.887 10.922 7.691 1 97.25 114 HIS B CA 1
ATOM 1877 C C . HIS B 1 114 ? -6.215 11.727 6.586 1 97.25 114 HIS B C 1
ATOM 1879 O O . HIS B 1 114 ? -5.098 12.219 6.758 1 97.25 114 HIS B O 1
ATOM 1885 N N . LEU B 1 115 ? -6.867 11.945 5.426 1 96.31 115 LEU B N 1
ATOM 1886 C CA . LEU B 1 115 ? -6.324 12.727 4.316 1 96.31 115 LEU B CA 1
ATOM 1887 C C . LEU B 1 115 ? -6.941 14.117 4.273 1 96.31 115 LEU B C 1
ATOM 1889 O O . LEU B 1 115 ? -6.711 14.875 3.328 1 96.31 115 LEU B O 1
ATOM 1893 N N . GLY B 1 116 ? -7.684 14.383 5.34 1 94.62 116 GLY B N 1
ATOM 1894 C CA . GLY B 1 116 ? -8.352 15.672 5.395 1 94.62 116 GLY B CA 1
ATOM 1895 C C . GLY B 1 116 ? -9.852 15.578 5.227 1 94.62 116 GLY B C 1
ATOM 1896 O O . GLY B 1 116 ? -10.406 14.477 5.164 1 94.62 116 GLY B O 1
ATOM 1897 N N . LYS B 1 117 ? -10.531 16.641 5.195 1 94.31 117 LYS B N 1
ATOM 1898 C CA . LYS B 1 117 ? -11.984 16.703 5.066 1 94.31 117 LYS B CA 1
ATOM 1899 C C . LYS B 1 117 ? -12.406 16.578 3.604 1 94.31 117 LYS B C 1
ATOM 1901 O O . LYS B 1 117 ? -11.828 17.234 2.73 1 94.31 117 LYS B O 1
ATOM 1906 N N . ILE B 1 118 ? -13.422 15.75 3.43 1 92.75 118 ILE B N 1
ATOM 1907 C CA . ILE B 1 118 ? -13.961 15.578 2.084 1 92.75 118 ILE B CA 1
ATOM 1908 C C . ILE B 1 118 ? -15.031 16.641 1.82 1 92.75 118 ILE B C 1
ATOM 1910 O O . ILE B 1 118 ? -15.828 16.953 2.705 1 92.75 118 ILE B O 1
ATOM 1914 N N . GLY B 1 119 ? -15.172 16.984 0.471 1 75.75 119 GLY B N 1
ATOM 1915 C CA . GLY B 1 119 ? -16.219 17.906 0.062 1 75.75 119 GLY B CA 1
ATOM 1916 C C . GLY B 1 119 ? -15.938 19.344 0.429 1 75.75 119 GLY B C 1
ATOM 1917 O O . GLY B 1 119 ? -16.766 20.234 0.192 1 75.75 119 GLY B O 1
ATOM 1918 N N . LYS B 1 120 ? -14.867 19.641 1.27 1 59.78 120 LYS B N 1
ATOM 1919 C CA . LYS B 1 120 ? -14.672 21.062 1.521 1 59.78 120 LYS B CA 1
ATOM 1920 C C . LYS B 1 120 ? -13.57 21.625 0.634 1 59.78 120 LYS B C 1
ATOM 1922 O O . LYS B 1 120 ? -12.664 20.906 0.211 1 59.78 120 LYS B O 1
#

Radius of gyration: 18.15 Å; Cα contacts (8 Å, |Δi|>4): 400; chains: 2; bounding box: 54×43×36 Å